Protein AF-0000000082443118 (afdb_homodimer)

Sequence (202 aa):
MAMADENSSSSSIHIIYTEQPPNNEEPKAYHIGILASVLGSEAAAKEALAYSYTNSASGFSAKLTPQQVALLSKDPRVLQVLPNRKMELHSGKNKAIGMLHMAMADENSSSSSIHIIYTEQPPNNEEPKAYHIGILASVLGSEAAAKEALAYSYTNSASGFSAKLTPQQVALLSKDPRVLQVLPNRKMELHSGKNKAIGMLH

InterPro domains:
  IPR010259 Peptidase S8 propeptide/proteinase inhibitor I9 [PF05922] (19-90)
  IPR037045 Peptidase S8 propeptide/proteinase inhibitor I9 superfamily [G3DSA:3.30.70.80] (1-90)

Structure (mmCIF, N/CA/C/O backbone):
data_AF-0000000082443118-model_v1
#
loop_
_entity.id
_entity.type
_entity.pdbx_description
1 polymer 'Inhibitor I9 domain-containing protein'
#
loop_
_atom_site.group_PDB
_atom_site.id
_atom_site.type_symbol
_atom_site.label_atom_id
_atom_site.label_alt_id
_atom_site.label_comp_id
_atom_site.label_asym_id
_atom_site.label_entity_id
_atom_site.label_seq_id
_atom_site.pdbx_PDB_ins_code
_atom_site.Cartn_x
_atom_site.Cartn_y
_atom_site.Cartn_z
_atom_site.occupancy
_atom_site.B_iso_or_equiv
_atom_site.auth_seq_id
_atom_site.auth_comp_id
_atom_site.auth_asym_id
_atom_site.auth_atom_id
_atom_s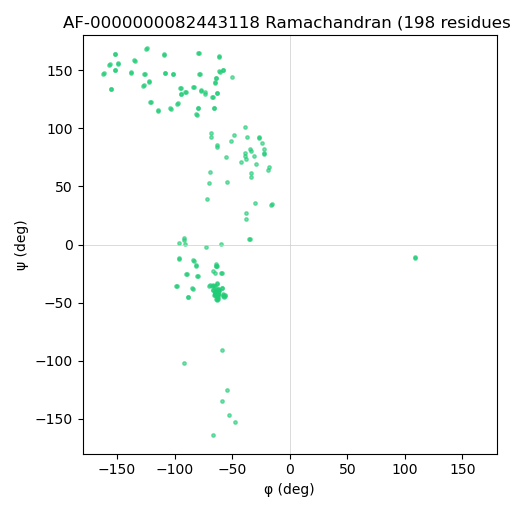ite.pdbx_PDB_model_num
ATOM 1 N N . MET A 1 1 ? -8.961 -37.031 20.141 1 26.52 1 MET A N 1
ATOM 2 C CA . MET A 1 1 ? -9.359 -36.5 18.844 1 26.52 1 MET A CA 1
ATOM 3 C C . MET A 1 1 ? -8.602 -35.219 18.516 1 26.52 1 MET A C 1
ATOM 5 O O . MET A 1 1 ? -8.484 -34.312 19.359 1 26.52 1 MET A O 1
ATOM 9 N N . ALA A 1 2 ? -7.574 -35.219 17.672 1 33.69 2 ALA A N 1
ATOM 10 C CA . ALA A 1 2 ? -6.621 -34.156 17.375 1 33.69 2 ALA A CA 1
ATOM 11 C C . ALA A 1 2 ? -7.34 -32.844 17.109 1 33.69 2 ALA A C 1
ATOM 13 O O . ALA A 1 2 ? -8.398 -32.812 16.484 1 33.69 2 ALA A O 1
ATOM 14 N N . MET A 1 3 ? -7.523 -32 18.031 1 28.78 3 MET A N 1
ATOM 15 C CA . MET A 1 3 ? -7.867 -30.641 17.641 1 28.78 3 MET A CA 1
ATOM 16 C C . MET A 1 3 ? -7.082 -30.234 16.391 1 28.78 3 MET A C 1
ATOM 18 O O . MET A 1 3 ? -5.852 -30.234 16.406 1 28.78 3 MET A O 1
ATOM 22 N N . ALA A 1 4 ? -7.414 -30.719 15.266 1 37.59 4 ALA A N 1
ATOM 23 C CA . ALA A 1 4 ? -6.766 -30.25 14.047 1 37.59 4 ALA A CA 1
ATOM 24 C C . ALA A 1 4 ? -6.516 -28.75 14.094 1 37.59 4 ALA A C 1
ATOM 26 O O . ALA A 1 4 ? -7.371 -27.984 14.539 1 37.59 4 ALA A O 1
ATOM 27 N N . ASP A 1 5 ? -5.488 -28.234 14.773 1 38.22 5 ASP A N 1
ATOM 28 C CA . ASP A 1 5 ? -5.027 -26.859 14.656 1 38.22 5 ASP A CA 1
ATOM 29 C C . ASP A 1 5 ? -5.531 -26.219 13.359 1 38.22 5 ASP A C 1
ATOM 31 O O . ASP A 1 5 ? -5.184 -26.672 12.266 1 38.22 5 ASP A O 1
ATOM 35 N N . GLU A 1 6 ? -6.73 -26.047 13.172 1 36.53 6 GLU A N 1
ATOM 36 C CA . GLU A 1 6 ? -7.453 -25.453 12.055 1 36.53 6 GLU A CA 1
ATOM 37 C C . GLU A 1 6 ? -6.695 -24.25 11.484 1 36.53 6 GLU A C 1
ATOM 39 O O . GLU A 1 6 ? -6.824 -23.141 11.984 1 36.53 6 GLU A O 1
ATOM 44 N N . ASN A 1 7 ? -5.363 -24.062 11.539 1 44.53 7 ASN A N 1
ATOM 45 C CA . ASN A 1 7 ? -4.711 -23.266 10.516 1 44.53 7 ASN A CA 1
ATOM 46 C C . ASN A 1 7 ? -5.617 -23.062 9.297 1 44.53 7 ASN A C 1
ATOM 48 O O . ASN A 1 7 ? -5.703 -23.938 8.438 1 44.53 7 ASN A O 1
ATOM 52 N N . SER A 1 8 ? -6.828 -22.953 9.469 1 51.12 8 SER A N 1
ATOM 53 C CA . SER A 1 8 ? -8.055 -22.875 8.688 1 51.12 8 SER A CA 1
ATOM 54 C C . SER A 1 8 ? -7.801 -22.297 7.301 1 51.12 8 SER A C 1
ATOM 56 O O . SER A 1 8 ? -7.238 -21.203 7.172 1 51.12 8 SER A O 1
ATOM 58 N N . SER A 1 9 ? -7.539 -23.141 6.223 1 69.88 9 SER A N 1
ATOM 59 C CA . SER A 1 9 ? -7.383 -23.312 4.781 1 69.88 9 SER A CA 1
ATOM 60 C C . SER A 1 9 ? -8.352 -22.406 4.02 1 69.88 9 SER A C 1
ATOM 62 O O . SER A 1 9 ? -8.422 -22.469 2.791 1 69.88 9 SER A O 1
ATOM 64 N N . SER A 1 10 ? -9.039 -21.609 4.844 1 88.44 10 SER A N 1
ATOM 65 C CA . SER A 1 10 ? -10 -20.828 4.055 1 88.44 10 SER A CA 1
ATOM 66 C C . SER A 1 10 ? -9.312 -19.688 3.324 1 88.44 10 SER A C 1
ATOM 68 O O . SER A 1 10 ? -8.43 -19.016 3.883 1 88.44 10 SER A O 1
ATOM 70 N N . SER A 1 11 ? -9.625 -19.578 2.072 1 92.38 11 SER A N 1
ATOM 71 C CA . SER A 1 11 ? -9.086 -18.531 1.223 1 92.38 11 SER A CA 1
ATOM 72 C C . SER A 1 11 ? -9.883 -17.234 1.371 1 92.38 11 SER A C 1
ATOM 74 O O . SER A 1 11 ? -11.094 -17.266 1.588 1 92.38 11 SER A O 1
ATOM 76 N N . SER A 1 12 ? -9.18 -16.125 1.486 1 93.81 12 SER A N 1
ATOM 77 C CA . SER A 1 12 ? -9.781 -14.797 1.51 1 93.81 12 SER A CA 1
ATOM 78 C C . SER A 1 12 ? -9.016 -13.828 0.611 1 93.81 12 SER A C 1
ATOM 80 O O . SER A 1 12 ? -7.875 -14.102 0.23 1 93.81 12 SER A O 1
ATOM 82 N N . ILE A 1 13 ? -9.727 -12.812 0.257 1 94.81 13 ILE A N 1
ATOM 83 C CA . ILE A 1 13 ? -9.117 -11.828 -0.628 1 94.81 13 ILE A CA 1
ATOM 84 C C . ILE A 1 13 ? -8.109 -10.992 0.15 1 94.81 13 ILE A C 1
ATOM 86 O O . ILE A 1 13 ? -8.375 -10.57 1.278 1 94.81 13 ILE A O 1
ATOM 90 N N . HIS A 1 14 ? -6.934 -10.852 -0.393 1 93.94 14 HIS A N 1
ATOM 91 C CA . HIS A 1 14 ? -5.863 -10 0.114 1 93.94 14 HIS A CA 1
ATOM 92 C C . HIS A 1 14 ? -5.359 -9.047 -0.965 1 93.94 14 HIS A C 1
ATOM 94 O O . HIS A 1 14 ? -5.41 -9.367 -2.154 1 93.94 14 HIS A O 1
ATOM 100 N N . ILE A 1 15 ? -4.965 -7.883 -0.552 1 90.88 15 ILE A N 1
ATOM 101 C CA . ILE A 1 15 ? -4.285 -6.934 -1.428 1 90.88 15 ILE A CA 1
ATOM 102 C C . ILE A 1 15 ? -2.773 -7.094 -1.286 1 90.88 15 ILE A C 1
ATOM 104 O O . ILE A 1 15 ? -2.248 -7.125 -0.171 1 90.88 15 ILE A O 1
ATOM 108 N N . ILE A 1 16 ? -2.129 -7.219 -2.445 1 93.31 16 ILE A N 1
ATOM 109 C CA . ILE A 1 16 ? -0.68 -7.371 -2.498 1 93.31 16 ILE A CA 1
ATOM 110 C C . ILE A 1 16 ? -0.057 -6.156 -3.182 1 93.31 16 ILE A C 1
ATOM 112 O O . ILE A 1 16 ? -0.364 -5.863 -4.34 1 93.31 16 ILE A O 1
ATOM 116 N N . TYR A 1 17 ? 0.704 -5.438 -2.43 1 89.94 17 TYR A N 1
ATOM 117 C CA . TYR A 1 17 ? 1.503 -4.371 -3.021 1 89.94 17 TYR A CA 1
ATOM 118 C C . TYR A 1 17 ? 2.871 -4.887 -3.4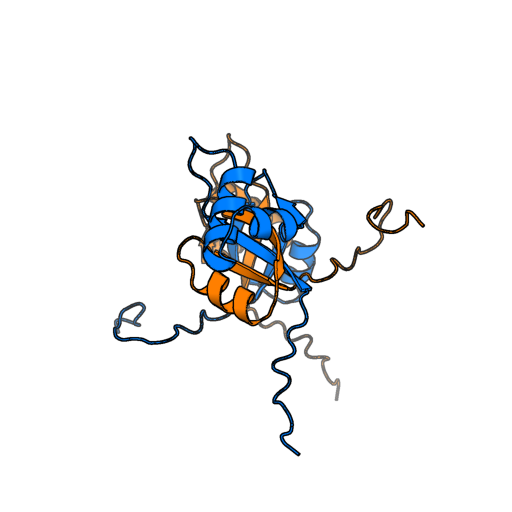49 1 89.94 17 TYR A C 1
ATOM 120 O O . TYR A 1 17 ? 3.578 -5.52 -2.66 1 89.94 17 TYR A O 1
ATOM 128 N N . THR A 1 18 ? 3.283 -4.602 -4.645 1 93.06 18 THR A N 1
ATOM 129 C CA . THR A 1 18 ? 4.543 -5.062 -5.211 1 93.06 18 THR A CA 1
ATOM 130 C C . THR A 1 18 ? 5.387 -3.883 -5.691 1 93.06 18 THR A C 1
ATOM 132 O O . THR A 1 18 ? 4.898 -2.754 -5.758 1 93.06 18 THR A O 1
ATOM 135 N N . GLU A 1 19 ? 6.633 -4.234 -6 1 90.56 19 GLU A N 1
ATOM 136 C CA . GLU A 1 19 ? 7.43 -3.264 -6.746 1 90.56 19 GLU A CA 1
ATOM 137 C C . GLU A 1 19 ? 6.805 -2.963 -8.102 1 90.56 19 GLU A C 1
ATOM 139 O O . GLU A 1 19 ? 5.941 -3.705 -8.578 1 90.56 19 GLU A O 1
ATOM 144 N N . GLN A 1 20 ? 7.191 -1.908 -8.633 1 89.94 20 GLN A N 1
ATOM 145 C CA . GLN A 1 20 ? 6.727 -1.541 -9.961 1 89.94 20 GLN A CA 1
ATOM 146 C C . GLN A 1 20 ? 7.176 -2.561 -11.008 1 89.94 20 GLN A C 1
ATOM 148 O O . G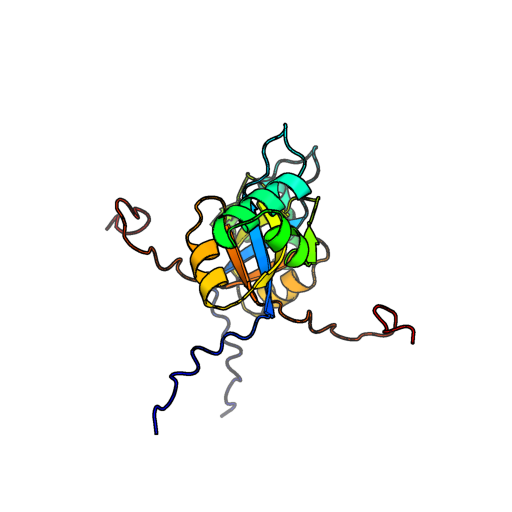LN A 1 20 ? 8.344 -2.955 -11.031 1 89.94 20 GLN A O 1
ATOM 153 N N . PRO A 1 21 ? 6.156 -2.977 -11.812 1 91.44 21 PRO A N 1
ATOM 154 C CA . PRO A 1 21 ? 6.551 -3.867 -12.914 1 91.44 21 PRO A CA 1
ATOM 155 C C . PRO A 1 21 ? 7.59 -3.24 -13.836 1 91.44 21 PRO A C 1
ATOM 157 O O . PRO A 1 21 ? 7.617 -2.02 -14.008 1 91.44 21 PRO A O 1
ATOM 160 N N . PRO A 1 22 ? 8.422 -4.152 -14.422 1 91.69 22 PRO A N 1
ATOM 161 C CA . PRO A 1 22 ? 9.344 -3.619 -15.422 1 91.69 22 PRO A CA 1
ATOM 162 C C . PRO A 1 22 ? 8.633 -2.982 -16.609 1 91.69 22 PRO A C 1
ATOM 164 O O . PRO A 1 22 ? 7.527 -3.406 -16.969 1 91.69 22 PRO A O 1
ATOM 167 N N . ASN A 1 23 ? 9.289 -1.978 -17.188 1 90 23 ASN A N 1
ATOM 168 C CA . ASN A 1 23 ? 8.688 -1.198 -18.266 1 90 23 ASN A CA 1
ATOM 169 C C . ASN A 1 23 ? 8.336 -2.074 -19.469 1 90 23 ASN A C 1
ATOM 171 O O . ASN A 1 23 ? 7.43 -1.751 -20.234 1 90 23 ASN A O 1
ATOM 175 N N . ASN A 1 24 ? 8.977 -3.121 -19.594 1 93.56 24 ASN A N 1
ATOM 176 C CA . ASN A 1 24 ? 8.797 -3.977 -20.766 1 93.56 24 ASN A CA 1
ATOM 177 C C . ASN A 1 24 ? 7.723 -5.035 -20.516 1 93.56 24 ASN A C 1
ATOM 179 O O . ASN A 1 24 ? 7.477 -5.887 -21.375 1 93.56 24 ASN A O 1
ATOM 183 N N . GLU A 1 25 ? 7.074 -4.988 -19.375 1 94.12 25 GLU A N 1
ATOM 184 C CA . GLU A 1 25 ? 6.062 -5.988 -19.047 1 94.12 25 GLU A CA 1
ATOM 185 C C . GLU A 1 25 ? 4.746 -5.332 -18.656 1 94.12 25 GLU A C 1
ATOM 187 O O . GLU A 1 25 ? 4.734 -4.34 -17.922 1 94.12 25 GLU A O 1
ATOM 192 N N . GLU A 1 26 ? 3.68 -5.949 -19.203 1 94.75 26 GLU A N 1
ATOM 193 C CA . GLU A 1 26 ? 2.354 -5.492 -18.797 1 94.75 26 GLU A CA 1
ATOM 194 C C . GLU A 1 26 ? 2.105 -5.77 -17.312 1 94.75 26 GLU A C 1
ATOM 196 O O . GLU A 1 26 ? 2.42 -6.855 -16.828 1 94.75 26 GLU A O 1
ATOM 201 N N . PRO A 1 27 ? 1.483 -4.824 -16.578 1 95.19 27 PRO A N 1
ATOM 202 C CA . PRO A 1 27 ? 1.289 -4.992 -15.141 1 95.19 27 PRO A CA 1
ATOM 203 C C . PRO A 1 27 ? 0.549 -6.281 -14.789 1 95.19 27 PRO A C 1
ATOM 205 O O . PRO A 1 27 ? 0.956 -7 -13.875 1 95.19 27 PRO A O 1
ATOM 208 N N . LYS A 1 28 ? -0.49 -6.598 -15.508 1 96.69 28 LYS A N 1
ATOM 209 C CA . LYS A 1 28 ? -1.259 -7.801 -15.203 1 96.69 28 LYS A CA 1
ATOM 210 C C . LYS A 1 28 ? -0.402 -9.055 -15.352 1 96.69 28 LYS A C 1
ATOM 212 O O . LYS A 1 28 ? -0.463 -9.961 -14.523 1 96.69 28 LYS A O 1
ATOM 217 N N . ALA A 1 29 ? 0.371 -9.094 -16.391 1 97.25 29 ALA A N 1
ATOM 218 C CA . ALA A 1 29 ? 1.26 -10.234 -16.609 1 97.25 29 ALA A CA 1
ATOM 219 C C . ALA A 1 29 ? 2.277 -10.352 -15.477 1 97.25 29 ALA A C 1
ATOM 221 O O . ALA A 1 29 ? 2.596 -11.461 -15.031 1 97.25 29 ALA A O 1
ATOM 222 N N . TYR A 1 30 ? 2.76 -9.258 -15.062 1 97.25 30 TYR A N 1
ATOM 223 C CA . TYR A 1 30 ? 3.721 -9.234 -13.961 1 97.25 30 TYR A CA 1
ATOM 224 C C . TYR A 1 30 ? 3.098 -9.758 -12.68 1 97.25 30 TYR A C 1
ATOM 226 O O . TYR A 1 30 ? 3.693 -10.586 -11.984 1 97.25 30 TYR A O 1
ATOM 234 N N . HIS A 1 31 ? 1.918 -9.289 -12.336 1 98 31 HIS A N 1
ATOM 235 C CA . HIS A 1 31 ? 1.207 -9.734 -11.141 1 98 31 HIS A CA 1
ATOM 236 C C . HIS A 1 31 ? 0.892 -11.219 -11.203 1 98 31 HIS A C 1
ATOM 238 O O . HIS A 1 31 ? 1.052 -11.938 -10.219 1 98 31 HIS A O 1
ATOM 244 N N . ILE A 1 32 ? 0.523 -11.688 -12.383 1 98.31 32 ILE A N 1
ATOM 245 C CA . ILE A 1 32 ? 0.245 -13.109 -12.57 1 98.31 32 ILE A CA 1
ATOM 246 C C . ILE A 1 32 ? 1.526 -13.922 -12.367 1 98.31 32 ILE A C 1
ATOM 248 O O . ILE A 1 32 ? 1.503 -14.992 -11.758 1 98.31 32 ILE A O 1
ATOM 252 N N . GLY A 1 33 ? 2.625 -13.43 -12.875 1 97.94 33 GLY A N 1
ATOM 253 C CA . GLY A 1 33 ? 3.9 -14.094 -12.672 1 97.94 33 GLY A CA 1
ATOM 254 C C . GLY A 1 33 ? 4.254 -14.266 -11.211 1 97.94 33 GLY A C 1
ATOM 255 O O . GLY A 1 33 ? 4.688 -15.344 -10.797 1 97.94 33 GLY A O 1
ATOM 256 N N . ILE A 1 34 ? 4.062 -13.273 -10.445 1 98 34 ILE A N 1
ATOM 257 C CA . ILE A 1 34 ? 4.328 -13.328 -9.008 1 98 34 ILE A CA 1
ATOM 258 C C . ILE A 1 34 ? 3.414 -14.359 -8.352 1 98 34 ILE A C 1
ATOM 260 O O . ILE A 1 34 ? 3.881 -15.227 -7.613 1 98 34 ILE A O 1
ATOM 264 N N . LEU A 1 35 ? 2.168 -14.32 -8.664 1 98.25 35 LEU A N 1
ATOM 265 C CA . LEU A 1 35 ? 1.188 -15.242 -8.109 1 98.25 35 LEU A CA 1
ATOM 266 C C . LEU A 1 35 ? 1.513 -16.688 -8.492 1 98.25 35 LEU A C 1
ATOM 268 O O . LEU A 1 35 ? 1.437 -17.594 -7.66 1 98.25 35 LEU A O 1
ATOM 272 N N . ALA A 1 36 ? 1.878 -16.875 -9.727 1 98.44 36 ALA A N 1
ATOM 273 C CA . ALA A 1 36 ? 2.168 -18.219 -10.234 1 98.44 36 ALA A CA 1
ATOM 274 C C . ALA A 1 36 ? 3.357 -18.844 -9.508 1 98.44 36 ALA A C 1
ATOM 276 O O . ALA A 1 36 ? 3.395 -20.047 -9.281 1 98.44 36 ALA A O 1
ATOM 277 N N . SER A 1 37 ? 4.27 -18.016 -9.156 1 97.94 37 SER A N 1
ATOM 278 C CA . SER A 1 37 ? 5.449 -18.516 -8.453 1 97.94 37 SER A CA 1
ATOM 279 C C . SER A 1 37 ? 5.086 -19.078 -7.086 1 97.94 37 SER A C 1
ATOM 281 O O . SER A 1 37 ? 5.766 -19.969 -6.574 1 97.94 37 SER A O 1
ATOM 283 N N . VAL A 1 38 ? 4.023 -18.672 -6.477 1 97.56 38 VAL A N 1
ATOM 284 C CA . VAL A 1 38 ? 3.604 -19.109 -5.152 1 97.56 38 VAL A CA 1
ATOM 285 C C . VAL A 1 38 ? 2.557 -20.203 -5.281 1 97.56 38 VAL A C 1
ATOM 287 O O . VAL A 1 38 ? 2.555 -21.172 -4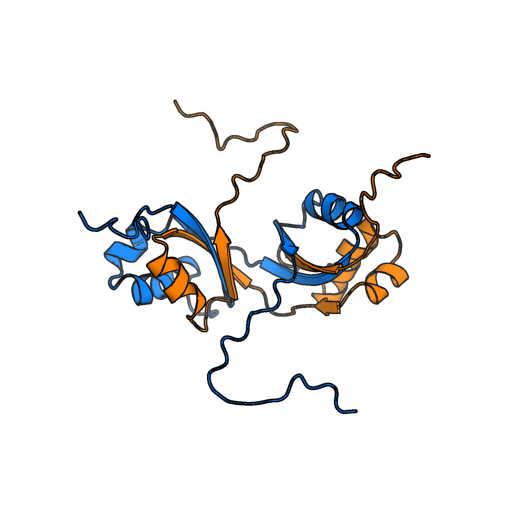.504 1 97.56 38 VAL A O 1
ATOM 290 N N . LEU A 1 39 ? 1.745 -20.062 -6.273 1 97.44 39 LEU A N 1
ATOM 291 C CA . LEU A 1 39 ? 0.624 -20.984 -6.391 1 97.44 39 LEU A CA 1
ATOM 292 C C . LEU A 1 39 ? 1.013 -22.219 -7.215 1 97.44 39 LEU A C 1
ATOM 294 O O . LEU A 1 39 ? 0.307 -23.219 -7.203 1 97.44 39 LEU A O 1
ATOM 298 N N . GLY A 1 40 ? 1.986 -22.125 -8.094 1 97.31 40 GLY A N 1
ATOM 299 C CA . GLY A 1 40 ? 2.559 -23.297 -8.766 1 97.31 40 GLY A CA 1
ATOM 300 C C . GLY A 1 40 ? 2.189 -23.375 -10.234 1 97.31 40 GLY A C 1
ATOM 301 O O . GLY A 1 40 ? 2.707 -24.234 -10.961 1 97.31 40 GLY A O 1
ATOM 302 N N . SER A 1 41 ? 1.246 -22.562 -10.656 1 98 41 SER A N 1
ATOM 303 C CA . SER A 1 41 ? 0.896 -22.562 -12.07 1 98 41 SER A CA 1
ATOM 304 C C . SER A 1 41 ? 0.271 -21.234 -12.484 1 98 41 SER A C 1
ATOM 306 O O . SER A 1 41 ? -0.331 -20.531 -11.664 1 98 41 SER A O 1
ATOM 308 N N . GLU A 1 42 ? 0.382 -20.906 -13.773 1 98.19 42 GLU A N 1
ATOM 309 C CA . GLU A 1 42 ? -0.234 -19.688 -14.305 1 98.19 42 GLU A CA 1
ATOM 310 C C . GLU A 1 42 ? -1.757 -19.781 -14.266 1 98.19 42 GLU A C 1
ATOM 312 O O . GLU A 1 42 ? -2.439 -18.797 -14 1 98.19 42 GLU A O 1
ATOM 317 N N . ALA A 1 43 ? -2.246 -21.031 -14.508 1 98.38 43 ALA A N 1
ATOM 318 C CA . ALA A 1 43 ? -3.693 -21.219 -14.484 1 98.38 43 ALA A CA 1
ATOM 319 C C . ALA A 1 43 ? -4.262 -20.938 -13.094 1 98.38 43 ALA A C 1
ATOM 321 O O . ALA A 1 43 ? -5.273 -20.25 -12.961 1 98.38 43 ALA A O 1
ATOM 322 N N . ALA A 1 44 ? -3.588 -21.438 -12.102 1 98.12 44 ALA A N 1
ATOM 323 C CA . ALA A 1 44 ? -4.004 -21.203 -10.727 1 98.12 44 ALA A CA 1
ATOM 324 C C . ALA A 1 44 ? -3.9 -19.719 -10.375 1 98.12 44 ALA A C 1
ATOM 326 O O . ALA A 1 44 ? -4.758 -19.172 -9.68 1 98.12 44 ALA A O 1
ATOM 327 N N . ALA A 1 45 ? -2.867 -19.094 -10.859 1 98.69 45 ALA A N 1
ATOM 328 C CA . ALA A 1 45 ? -2.645 -17.672 -10.602 1 98.69 45 ALA A CA 1
ATOM 329 C C . ALA A 1 45 ? -3.764 -16.812 -11.203 1 98.69 45 ALA A C 1
ATOM 331 O O . ALA A 1 45 ? -4.289 -15.914 -10.547 1 98.69 45 ALA A O 1
ATOM 332 N N . LYS A 1 46 ? -4.113 -17.125 -12.375 1 98.44 46 LYS A N 1
ATOM 333 C CA . LYS A 1 46 ? -5.172 -16.375 -13.055 1 98.44 46 LYS A CA 1
ATOM 334 C C . LYS A 1 46 ? -6.516 -16.562 -12.359 1 98.44 46 LYS A C 1
ATOM 336 O O . LYS A 1 46 ? -7.309 -15.633 -12.273 1 98.44 46 LYS A O 1
ATOM 341 N N . GLU A 1 47 ? -6.727 -17.734 -11.852 1 98 47 GLU A N 1
ATOM 342 C CA . GLU A 1 47 ? -7.973 -18.016 -11.148 1 98 47 GLU A CA 1
ATOM 343 C C . GLU A 1 47 ? -8.031 -17.266 -9.812 1 98 47 GLU A C 1
ATOM 345 O O . GLU A 1 47 ? -9.094 -16.812 -9.398 1 98 47 GLU A O 1
ATOM 350 N N . ALA A 1 48 ? -6.895 -17.141 -9.18 1 98.06 48 ALA A N 1
ATOM 351 C CA . ALA A 1 48 ? -6.828 -16.516 -7.855 1 98.06 48 ALA A CA 1
ATOM 352 C C . ALA A 1 48 ? -6.863 -15 -7.961 1 98.06 48 ALA A C 1
ATOM 354 O O . ALA A 1 48 ? -7.266 -14.312 -7.016 1 98.06 48 ALA A O 1
ATOM 355 N N . LEU A 1 49 ? -6.395 -14.469 -9.102 1 98.06 49 LEU A N 1
ATOM 356 C CA . LEU A 1 49 ? -6.312 -13.016 -9.273 1 98.06 49 LEU A CA 1
ATOM 357 C C . LEU A 1 49 ? -7.703 -12.398 -9.289 1 98.06 49 LEU A C 1
ATOM 359 O O . LEU A 1 49 ? -8.531 -12.742 -10.141 1 98.06 49 LEU A O 1
ATOM 363 N N . ALA A 1 50 ? -7.938 -11.594 -8.352 1 95.88 50 ALA A N 1
ATOM 364 C CA . ALA A 1 50 ? -9.227 -10.906 -8.305 1 95.88 50 ALA A CA 1
ATOM 365 C C . ALA A 1 50 ? -9.18 -9.602 -9.102 1 95.88 50 ALA A C 1
ATOM 367 O O . ALA A 1 50 ? -10.094 -9.305 -9.867 1 95.88 50 ALA A O 1
ATOM 368 N N . TYR A 1 51 ? -8.164 -8.82 -8.945 1 94.38 51 TYR A N 1
ATOM 369 C CA . TYR A 1 51 ? -8.023 -7.543 -9.633 1 94.38 51 TYR A CA 1
ATOM 370 C C . TYR A 1 51 ? -6.562 -7.141 -9.742 1 94.38 51 TYR A C 1
ATOM 372 O O . TYR A 1 51 ? -5.793 -7.301 -8.797 1 94.38 51 TYR A O 1
ATOM 380 N N . SER A 1 52 ? -6.121 -6.695 -10.93 1 94.25 52 SER A N 1
ATOM 381 C CA . SER A 1 52 ? -4.801 -6.105 -11.148 1 94.25 52 SER A CA 1
ATOM 382 C C . SER A 1 52 ? -4.887 -4.59 -11.266 1 94.25 52 SER A C 1
ATOM 384 O O . SER A 1 52 ? -5.523 -4.062 -12.18 1 94.25 52 SER A O 1
ATOM 386 N N . TYR A 1 53 ? -4.242 -3.979 -10.32 1 87.19 53 TYR A N 1
ATOM 387 C CA . TYR A 1 53 ? -4.199 -2.521 -10.375 1 87.19 53 TYR A CA 1
ATOM 388 C C . TYR A 1 53 ? -3.123 -2.045 -11.344 1 87.19 53 TYR A C 1
ATOM 390 O O . TYR A 1 53 ? -1.931 -2.256 -11.109 1 87.19 53 TYR A O 1
ATOM 398 N N . THR A 1 54 ? -3.531 -1.441 -12.461 1 84.62 54 THR A N 1
ATOM 399 C CA . THR A 1 54 ? -2.611 -1.044 -13.516 1 84.62 54 THR A CA 1
ATOM 400 C C . THR A 1 54 ? -1.935 0.281 -13.18 1 84.62 54 THR A C 1
ATOM 402 O O . THR A 1 54 ? -0.896 0.619 -13.75 1 84.62 54 THR A O 1
ATOM 405 N N . ASN A 1 55 ? -2.557 0.976 -12.258 1 82.31 55 ASN A N 1
ATOM 406 C CA . ASN A 1 55 ? -1.922 2.219 -11.828 1 82.31 55 ASN A CA 1
ATOM 407 C C . ASN A 1 55 ? -1.062 2.008 -10.578 1 82.31 55 ASN A C 1
ATOM 409 O O . ASN A 1 55 ? -1.448 1.271 -9.672 1 82.31 55 ASN A O 1
ATOM 413 N N . SER A 1 56 ? 0.082 2.553 -10.641 1 86.38 56 SER A N 1
ATOM 414 C CA . SER A 1 56 ? 1.014 2.42 -9.523 1 86.38 56 SER A CA 1
ATOM 415 C C . SER A 1 56 ? 0.647 3.361 -8.383 1 86.38 56 SER A C 1
ATOM 417 O O . SER A 1 56 ? 0.001 4.387 -8.602 1 86.38 56 SER A O 1
ATOM 419 N N . ALA A 1 57 ? 0.917 2.867 -7.312 1 89.38 57 ALA A N 1
ATOM 420 C CA . ALA A 1 57 ? 0.787 3.701 -6.121 1 89.38 57 ALA A CA 1
ATOM 421 C C . ALA A 1 57 ? 2.146 4.211 -5.656 1 89.38 57 ALA A C 1
ATOM 423 O O . ALA A 1 57 ? 3.178 3.588 -5.926 1 89.38 57 ALA A O 1
ATOM 424 N N . SER A 1 58 ? 2.066 5.395 -5.121 1 91.62 58 SER A N 1
ATOM 425 C CA . SER A 1 58 ? 3.225 5.941 -4.426 1 91.62 58 SER A CA 1
ATOM 426 C C . SER A 1 58 ? 2.99 5.992 -2.918 1 91.62 58 SER A C 1
ATOM 428 O O . SER A 1 58 ? 1.903 5.66 -2.443 1 91.62 58 SER A O 1
ATOM 430 N N . GLY A 1 59 ? 4.109 6.145 -2.141 1 91.81 59 GLY A N 1
ATOM 431 C CA . GLY A 1 59 ? 3.895 6.176 -0.703 1 91.81 59 GLY A CA 1
ATOM 432 C C . GLY A 1 59 ? 4.945 6.977 0.042 1 91.81 59 GLY A C 1
ATOM 433 O O . GLY A 1 59 ? 5.977 7.34 -0.528 1 91.81 59 GLY A O 1
ATOM 434 N N . PHE A 1 60 ? 4.578 7.289 1.266 1 93.88 60 PHE A N 1
ATOM 435 C CA . PHE A 1 60 ? 5.473 7.945 2.213 1 93.88 60 PHE A CA 1
ATOM 436 C C . PHE A 1 60 ? 5.148 7.527 3.643 1 93.88 60 PHE A C 1
ATOM 438 O O . PHE A 1 60 ? 4.094 6.945 3.9 1 93.88 60 PHE A O 1
ATOM 445 N N . SER A 1 61 ? 6.152 7.637 4.504 1 94.94 61 SER A N 1
ATOM 446 C CA . SER A 1 61 ? 5.895 7.473 5.93 1 94.94 61 SER A CA 1
ATOM 447 C C . SER A 1 61 ? 5.984 8.805 6.668 1 94.94 61 SER A C 1
ATOM 449 O O . SER A 1 61 ? 6.742 9.688 6.27 1 94.94 61 SER A O 1
ATOM 451 N N . ALA A 1 62 ? 5.141 8.883 7.715 1 97.5 62 ALA A N 1
ATOM 452 C CA . ALA A 1 62 ? 5.07 10.125 8.484 1 97.5 62 ALA A CA 1
ATOM 453 C C . ALA A 1 62 ? 4.652 9.852 9.93 1 97.5 62 ALA A C 1
ATOM 455 O O . ALA A 1 62 ? 4 8.844 10.211 1 97.5 62 ALA A O 1
ATOM 456 N N . LYS A 1 63 ? 5.117 10.672 10.781 1 97.38 63 LYS A N 1
ATOM 457 C CA . LYS A 1 63 ? 4.656 10.672 12.164 1 97.38 63 LYS A CA 1
ATOM 458 C C . LYS A 1 63 ? 3.32 11.398 12.297 1 97.38 63 LYS A C 1
ATOM 460 O O . LYS A 1 63 ? 3.236 12.609 12.07 1 97.38 63 LYS A O 1
ATOM 465 N N . LEU A 1 64 ? 2.242 10.656 12.742 1 97.44 64 LEU A N 1
ATOM 466 C CA . LEU A 1 64 ? 0.89 11.203 12.68 1 97.44 64 LEU A CA 1
ATOM 467 C C . LEU A 1 64 ? 0.114 10.875 13.945 1 97.44 64 LEU A C 1
ATOM 469 O O . LEU A 1 64 ? 0.338 9.828 14.562 1 97.44 64 LEU A O 1
ATOM 473 N N . THR A 1 65 ? -0.757 11.719 14.352 1 96.12 65 THR A N 1
ATOM 474 C CA . THR A 1 65 ? -1.753 11.438 15.383 1 96.12 65 THR A CA 1
ATOM 475 C C . THR A 1 65 ? -2.912 10.633 14.797 1 96.12 65 THR A C 1
ATOM 477 O O . THR A 1 65 ? -3.09 10.578 13.578 1 96.12 65 THR A O 1
ATOM 480 N N . PRO A 1 66 ? -3.711 10.055 15.68 1 94.69 66 PRO A N 1
ATOM 481 C CA . PRO A 1 66 ? -4.887 9.328 15.195 1 94.69 66 PRO A CA 1
ATOM 482 C C . PRO A 1 66 ? -5.836 10.219 14.391 1 94.69 66 PRO A C 1
ATOM 484 O O . PRO A 1 66 ? -6.43 9.773 13.406 1 94.69 66 PRO A O 1
ATOM 487 N N . GLN A 1 67 ? -5.988 11.43 14.797 1 95.38 67 GLN A N 1
ATOM 488 C CA . GLN A 1 67 ? -6.855 12.352 14.07 1 95.38 67 GLN A CA 1
ATOM 489 C C . GLN A 1 67 ? -6.312 12.633 12.672 1 95.38 67 GLN A C 1
ATOM 491 O O . GLN A 1 67 ? -7.074 12.688 11.703 1 95.38 67 GLN A O 1
ATOM 496 N N . GLN A 1 68 ? -5.086 12.805 12.547 1 96.88 68 GLN A N 1
ATOM 497 C CA . GLN A 1 68 ? -4.449 13.055 11.258 1 96.88 68 GLN A CA 1
ATOM 498 C C . GLN A 1 68 ? -4.551 11.836 10.344 1 96.88 68 GLN A C 1
ATOM 500 O O . GLN A 1 68 ? -4.754 11.969 9.133 1 96.88 68 GLN A O 1
ATOM 505 N N . VAL A 1 69 ? -4.395 10.688 10.961 1 96.75 69 VAL A N 1
ATOM 506 C CA . VAL A 1 69 ? -4.566 9.445 10.227 1 96.75 69 VAL A CA 1
ATOM 507 C C . VAL A 1 69 ? -5.969 9.383 9.625 1 96.75 69 VAL A C 1
ATOM 509 O O . VAL A 1 69 ? -6.141 9.039 8.453 1 96.75 69 VAL A O 1
ATOM 512 N N . ALA A 1 70 ? -6.906 9.766 10.406 1 95.19 70 ALA A N 1
ATOM 513 C CA . ALA A 1 70 ? -8.297 9.758 9.953 1 95.19 70 ALA A CA 1
ATOM 514 C C . ALA A 1 70 ? -8.5 10.75 8.805 1 95.19 70 ALA A C 1
ATOM 516 O O . ALA A 1 70 ? -9.18 10.438 7.824 1 95.19 70 ALA A O 1
ATOM 517 N N . LEU A 1 71 ? -7.949 11.891 8.938 1 96.44 71 LEU A N 1
ATOM 518 C CA . LEU A 1 71 ? -8.078 12.914 7.898 1 96.44 71 LEU A CA 1
ATOM 519 C C . LEU A 1 71 ? -7.402 12.469 6.609 1 96.44 71 LEU A C 1
ATOM 521 O O . LEU A 1 71 ? -7.957 12.633 5.52 1 96.44 71 LEU A O 1
ATOM 525 N N . LEU A 1 72 ? -6.191 11.883 6.715 1 97.38 72 LEU A N 1
ATOM 526 C CA . LEU A 1 72 ? -5.484 11.391 5.539 1 97.38 72 LEU A CA 1
ATOM 527 C C . LEU A 1 72 ? -6.281 10.281 4.852 1 97.38 72 LEU A C 1
ATOM 529 O O . LEU A 1 72 ? -6.309 10.203 3.623 1 97.38 72 LEU A O 1
ATOM 533 N N . SER A 1 73 ? -6.895 9.469 5.684 1 94.62 73 SER A N 1
ATOM 534 C CA . SER A 1 73 ? -7.645 8.336 5.148 1 94.62 73 SER A CA 1
ATOM 535 C C . SER A 1 73 ? -8.828 8.805 4.312 1 94.62 73 SER A C 1
ATOM 537 O O . SER A 1 73 ? -9.367 8.039 3.504 1 94.62 73 SER A O 1
ATOM 539 N N . LYS A 1 74 ? -9.289 10.117 4.469 1 94.62 74 LYS A N 1
ATOM 540 C CA . LYS A 1 74 ? -10.43 10.672 3.742 1 94.62 74 LYS A CA 1
ATOM 541 C C . LYS A 1 74 ? -9.969 11.445 2.506 1 94.62 74 LYS A C 1
ATOM 543 O O . LYS A 1 74 ? -10.797 11.852 1.684 1 94.62 74 LYS A O 1
ATOM 548 N N . ASP A 1 75 ? -8.656 11.68 2.459 1 94.81 75 ASP A N 1
ATOM 549 C CA . ASP A 1 75 ? -8.109 12.375 1.298 1 94.81 75 ASP A CA 1
ATOM 550 C C . ASP A 1 75 ? -8.227 11.516 0.039 1 94.81 75 ASP A C 1
ATOM 552 O O . ASP A 1 75 ? -7.773 10.367 0.02 1 94.81 75 ASP A O 1
ATOM 556 N N . PRO A 1 76 ? -8.836 12.07 -1.038 1 94.06 76 PRO A N 1
ATOM 557 C CA . PRO A 1 76 ? -9.039 11.258 -2.24 1 94.06 76 PRO A CA 1
ATOM 558 C C . PRO A 1 76 ? -7.734 10.82 -2.893 1 94.06 76 PRO A C 1
ATOM 560 O O . PRO A 1 76 ? -7.723 9.891 -3.707 1 94.06 76 PRO A O 1
ATOM 563 N N . ARG A 1 77 ? -6.629 11.398 -2.607 1 94.06 77 ARG A N 1
ATOM 564 C CA . ARG A 1 77 ? -5.324 11.039 -3.158 1 94.06 77 ARG A CA 1
ATOM 565 C C . ARG A 1 77 ? -4.695 9.891 -2.381 1 94.06 77 ARG A C 1
ATOM 567 O O . ARG A 1 77 ? -3.703 9.305 -2.822 1 94.06 77 ARG A O 1
ATOM 574 N N . VAL A 1 78 ? -5.262 9.594 -1.205 1 94.25 78 VAL A N 1
ATOM 575 C CA . VAL A 1 78 ? -4.742 8.562 -0.317 1 94.25 78 VAL A CA 1
ATOM 576 C C . VAL A 1 78 ? -5.523 7.27 -0.512 1 94.25 78 VAL A C 1
ATOM 578 O O . VAL A 1 78 ? -6.75 7.246 -0.364 1 94.25 78 VAL A O 1
ATOM 581 N N . LEU A 1 79 ? -4.711 6.293 -0.884 1 86.44 79 LEU A N 1
ATOM 582 C CA . LEU A 1 79 ? -5.332 4.992 -1.112 1 86.44 79 LEU A CA 1
ATOM 583 C C . LEU A 1 79 ? -5.473 4.223 0.196 1 86.44 79 LEU A C 1
ATOM 585 O O . LEU A 1 79 ? -6.484 3.555 0.423 1 86.44 79 LEU A O 1
ATOM 589 N N . GLN A 1 80 ? -4.492 4.328 1.067 1 87.38 80 GLN A N 1
ATOM 590 C CA . GLN A 1 80 ? -4.473 3.564 2.311 1 87.38 80 GLN A CA 1
ATOM 591 C C . GLN A 1 80 ? -3.51 4.18 3.32 1 87.38 80 GLN A C 1
ATOM 593 O O . GLN A 1 80 ? -2.457 4.699 2.945 1 87.38 80 GLN A O 1
ATOM 598 N N . VAL A 1 81 ? -3.848 4.062 4.586 1 91.31 81 VAL A N 1
ATOM 599 C CA . VAL A 1 81 ? -2.973 4.41 5.703 1 91.31 81 VAL A CA 1
ATOM 600 C C . VAL A 1 81 ? -2.762 3.186 6.594 1 91.31 81 VAL A C 1
ATOM 602 O O . VAL A 1 81 ? -3.727 2.566 7.047 1 91.31 81 VAL A O 1
ATOM 605 N N . LEU A 1 82 ? -1.434 2.85 6.742 1 87.25 82 LEU A N 1
ATOM 606 C CA . LEU A 1 82 ? -1.12 1.658 7.523 1 87.25 82 LEU A CA 1
ATOM 607 C C . LEU A 1 82 ? -0.213 2.002 8.695 1 87.25 82 LEU A C 1
ATOM 609 O O . LEU A 1 82 ? 0.696 2.824 8.57 1 87.25 82 LEU A O 1
ATOM 613 N N . PRO A 1 83 ? -0.567 1.315 9.828 1 86.75 83 PRO A N 1
ATOM 614 C CA . PRO A 1 83 ? 0.403 1.476 10.914 1 86.75 83 PRO A CA 1
ATOM 615 C C . PRO A 1 83 ? 1.772 0.891 10.57 1 86.75 83 PRO A C 1
ATOM 617 O O . PRO A 1 83 ? 1.865 -0.051 9.781 1 86.75 83 PRO A O 1
ATOM 620 N N . ASN A 1 84 ? 2.758 1.624 11.055 1 73.12 84 ASN A N 1
ATOM 621 C CA . ASN A 1 84 ? 4.105 1.125 10.82 1 73.12 84 ASN A CA 1
ATOM 622 C C . ASN A 1 84 ? 4.336 -0.219 11.5 1 73.12 84 ASN A C 1
ATOM 624 O O . ASN A 1 84 ? 4.258 -0.316 12.727 1 73.12 84 ASN A O 1
ATOM 628 N N . ARG A 1 85 ? 4.004 -1.172 10.875 1 59.47 85 ARG A N 1
ATOM 629 C CA . ARG A 1 85 ? 4.336 -2.447 11.5 1 59.47 85 ARG A CA 1
ATOM 630 C C . ARG A 1 85 ? 5.844 -2.672 11.523 1 59.47 85 ARG A C 1
ATOM 632 O O . ARG A 1 85 ? 6.535 -2.383 10.547 1 59.47 85 ARG A O 1
ATOM 639 N N . LYS A 1 86 ? 6.48 -2.303 12.555 1 48.19 86 LYS A N 1
ATOM 640 C CA . LYS A 1 86 ? 7.848 -2.807 12.648 1 48.19 86 LYS A CA 1
ATOM 641 C C . LYS A 1 86 ? 8.016 -4.09 11.836 1 48.19 86 LYS A C 1
ATOM 643 O O . LYS A 1 86 ? 7.254 -5.039 12 1 48.19 86 LYS A O 1
ATOM 648 N N . MET A 1 87 ? 8.328 -4.031 10.516 1 40.66 87 MET A N 1
ATOM 649 C CA . MET A 1 87 ? 8.812 -5.281 9.938 1 40.66 87 MET A CA 1
ATOM 650 C C . MET A 1 87 ? 9.367 -6.195 11.023 1 40.66 87 MET A C 1
ATOM 652 O O . MET A 1 87 ? 10.297 -5.82 11.742 1 40.66 87 MET A O 1
ATOM 656 N N . GLU A 1 88 ? 8.625 -6.855 11.758 1 35.69 88 GLU A N 1
ATOM 657 C CA . GLU A 1 88 ? 9.312 -7.98 12.383 1 35.69 88 GLU A CA 1
ATOM 658 C C . GLU A 1 88 ? 10.359 -8.57 11.445 1 35.69 88 GLU A C 1
ATOM 660 O O . GLU A 1 88 ? 10.031 -9.047 10.352 1 35.69 88 GLU A O 1
ATOM 665 N N . LEU A 1 89 ? 11.602 -8.023 11.312 1 34.25 89 LEU A N 1
ATOM 666 C CA . LEU A 1 89 ? 12.742 -8.812 10.859 1 34.25 89 LEU A CA 1
ATOM 667 C C . LEU A 1 89 ? 12.594 -10.266 11.297 1 34.25 89 LEU A C 1
ATOM 669 O O . LEU A 1 89 ? 12.562 -10.562 12.492 1 34.25 89 LEU A O 1
ATOM 673 N N . HIS A 1 90 ? 11.922 -11.031 10.836 1 34.59 90 HIS A N 1
ATOM 674 C CA . HIS A 1 90 ? 12.469 -12.383 10.922 1 34.59 90 HIS A CA 1
ATOM 675 C C . HIS A 1 90 ? 13.984 -12.375 10.727 1 34.59 90 HIS A C 1
ATOM 677 O O . HIS A 1 90 ? 14.477 -11.93 9.688 1 34.59 90 HIS A O 1
ATOM 683 N N . SER A 1 91 ? 14.836 -12.297 11.781 1 32.81 91 SER A N 1
ATOM 684 C CA . SER A 1 91 ? 16.219 -12.711 12.016 1 32.81 91 SER A CA 1
ATOM 685 C C . SER A 1 91 ? 16.547 -14 11.266 1 32.81 91 SER A C 1
ATOM 687 O O . SER A 1 91 ? 16.109 -15.078 11.664 1 32.81 91 SER A O 1
ATOM 689 N N . GLY A 1 92 ? 16.578 -14.508 10.133 1 32.69 92 GLY A N 1
ATOM 690 C CA . GLY A 1 92 ? 17.891 -15.156 10.07 1 32.69 92 GLY A CA 1
ATOM 691 C C . GLY A 1 92 ? 19.016 -14.266 10.547 1 32.69 92 GLY A C 1
ATOM 692 O O . GLY A 1 92 ? 18.797 -13.109 10.906 1 32.69 92 GLY A O 1
ATOM 693 N N . LYS A 1 93 ? 20.438 -14.281 10.164 1 29.31 93 LYS A N 1
ATOM 694 C CA . LYS A 1 93 ? 21.609 -13.68 10.789 1 29.31 93 LYS A CA 1
ATOM 695 C C . LYS A 1 93 ? 21.422 -12.18 11 1 29.31 93 LYS A C 1
ATOM 697 O O . LYS A 1 93 ? 21.609 -11.68 12.109 1 29.31 93 LYS A O 1
ATOM 702 N N . ASN A 1 94 ? 22.438 -11.18 10.438 1 28.23 94 ASN A N 1
ATOM 703 C CA . ASN A 1 94 ? 23.156 -10.008 10.914 1 28.23 94 ASN A CA 1
ATOM 704 C C . ASN A 1 94 ? 22.203 -8.844 11.203 1 28.23 94 ASN A C 1
ATOM 706 O O . ASN A 1 94 ? 21.047 -8.859 10.773 1 28.23 94 ASN A O 1
ATOM 710 N N . LYS A 1 95 ? 22.922 -7.312 11.359 1 27.41 95 LYS A N 1
ATOM 711 C CA . LYS A 1 95 ? 23.25 -6.074 12.062 1 27.41 95 LYS A CA 1
ATOM 712 C C . LYS A 1 95 ? 22.219 -4.984 11.766 1 27.41 95 LYS A C 1
ATOM 714 O O . LYS A 1 95 ? 21.703 -4.34 12.68 1 27.41 95 LYS A O 1
ATOM 719 N N . ALA A 1 96 ? 22.531 -3.793 10.711 1 25.5 96 ALA A N 1
ATOM 720 C CA . ALA A 1 96 ? 22.906 -2.395 10.922 1 25.5 96 ALA A CA 1
ATOM 721 C C . ALA A 1 96 ? 21.672 -1.505 10.984 1 25.5 96 ALA A C 1
ATOM 723 O O . ALA A 1 96 ? 21.781 -0.277 10.984 1 25.5 96 ALA A O 1
ATOM 724 N N . ILE A 1 97 ? 20.484 -1.597 10.922 1 28.64 97 ILE A N 1
ATOM 725 C CA . ILE A 1 97 ? 19.969 -0.253 11.172 1 28.64 97 ILE A CA 1
ATOM 726 C C . ILE A 1 97 ? 20.156 0.107 12.641 1 28.64 97 ILE A C 1
ATOM 728 O O . ILE A 1 97 ? 19.344 -0.29 13.492 1 28.64 97 ILE A O 1
ATOM 732 N N . GLY A 1 98 ? 21.375 -0.302 13.281 1 28.5 98 GLY A N 1
ATOM 733 C CA . GLY A 1 98 ? 21.844 0.219 14.555 1 28.5 98 GLY A CA 1
ATOM 734 C C . GLY A 1 98 ? 21.844 1.734 14.609 1 28.5 98 GLY A C 1
ATOM 735 O O . GLY A 1 98 ? 21.938 2.4 13.578 1 28.5 98 GLY A O 1
ATOM 736 N N . MET A 1 99 ? 21.516 2.441 15.844 1 26.86 99 MET A N 1
ATOM 737 C CA . MET A 1 99 ? 22.031 3.496 16.719 1 26.86 99 MET A CA 1
ATOM 738 C C . MET A 1 99 ? 23.547 3.496 16.75 1 26.86 99 MET A C 1
ATOM 740 O O . MET A 1 99 ? 24.172 2.588 17.312 1 26.86 99 MET A O 1
ATOM 744 N N . LEU A 1 100 ? 24.406 3.695 15.727 1 21.91 100 LEU A N 1
ATOM 745 C CA . LEU A 1 100 ? 25.734 4.137 16.109 1 21.91 100 LEU A CA 1
ATOM 746 C C . LEU A 1 100 ? 25.672 5.41 16.953 1 21.91 100 LEU A C 1
ATOM 748 O O . LEU A 1 100 ? 25.219 6.449 16.469 1 21.91 100 LEU A O 1
ATOM 752 N N . HIS A 1 101 ? 25.234 5.211 18.391 1 23.16 101 HIS A N 1
ATOM 753 C CA . HIS A 1 101 ? 26.172 5.684 19.391 1 23.16 101 HIS A CA 1
ATOM 754 C C . HIS A 1 101 ? 27.469 4.879 19.344 1 23.16 101 HIS A C 1
ATOM 756 O O . HIS A 1 101 ? 27.453 3.668 19.109 1 23.16 101 HIS A O 1
ATOM 762 N N . MET B 1 1 ? -13.633 13.047 38.281 1 26.3 1 MET B N 1
ATOM 763 C CA . MET B 1 1 ? -12.352 13.172 37.594 1 26.3 1 MET B CA 1
ATOM 764 C C . MET B 1 1 ? -12.484 12.773 36.125 1 26.3 1 MET B C 1
ATOM 766 O O . MET B 1 1 ? -13.133 11.781 35.781 1 26.3 1 MET B O 1
ATOM 770 N N . ALA B 1 2 ? -12.484 13.727 35.125 1 33.81 2 ALA B N 1
ATOM 771 C CA . ALA B 1 2 ? -12.781 13.547 33.719 1 33.81 2 ALA B CA 1
ATOM 772 C C . ALA B 1 2 ? -11.977 12.391 33.125 1 33.81 2 ALA B C 1
ATOM 774 O O . ALA B 1 2 ? -10.781 12.273 33.375 1 33.81 2 ALA B O 1
ATOM 775 N N . MET B 1 3 ? -12.43 11.258 33.156 1 27.81 3 MET B N 1
ATOM 776 C CA . MET B 1 3 ? -11.766 10.273 32.312 1 27.81 3 MET B CA 1
ATOM 777 C C . MET B 1 3 ? -11.438 10.859 30.953 1 27.81 3 MET B C 1
ATOM 779 O O . MET B 1 3 ? -12.344 11.273 30.219 1 27.81 3 MET B O 1
ATOM 783 N N . ALA B 1 4 ? -10.508 11.742 30.859 1 37.25 4 ALA B N 1
ATOM 784 C CA . ALA B 1 4 ? -10.078 12.227 29.547 1 37.25 4 ALA B CA 1
ATOM 785 C C . ALA B 1 4 ? -10.047 11.094 28.531 1 37.25 4 ALA B C 1
ATOM 787 O O . ALA B 1 4 ? -9.578 9.992 28.828 1 37.25 4 ALA B O 1
ATOM 788 N N . ASP B 1 5 ? -11.156 10.625 28 1 38.28 5 ASP B N 1
ATOM 789 C CA . ASP B 1 5 ? -11.172 9.758 26.812 1 38.28 5 ASP B CA 1
ATOM 790 C C . ASP B 1 5 ? -9.852 9.852 26.047 1 38.28 5 ASP B C 1
ATOM 792 O O . ASP B 1 5 ? -9.5 10.922 25.547 1 38.28 5 ASP B O 1
ATOM 796 N N . GLU B 1 6 ? -8.797 9.438 26.547 1 36.78 6 GLU B N 1
ATOM 797 C CA . GLU B 1 6 ? -7.43 9.398 26.031 1 36.78 6 GLU B CA 1
ATOM 798 C C . GLU B 1 6 ? -7.406 9.055 24.547 1 36.78 6 GLU B C 1
ATOM 800 O O . GLU B 1 6 ? -7.387 7.875 24.172 1 36.78 6 GLU B O 1
ATOM 805 N N . ASN B 1 7 ? -8.414 9.211 23.688 1 44.53 7 ASN B N 1
ATOM 806 C CA . ASN B 1 7 ? -8.117 9.391 22.266 1 44.53 7 ASN B CA 1
ATOM 807 C C . ASN B 1 7 ? -6.652 9.773 22.047 1 44.53 7 ASN B C 1
ATOM 809 O O . ASN B 1 7 ? -6.285 10.945 22.188 1 44.53 7 ASN B O 1
ATOM 813 N N . SER B 1 8 ? -5.789 9.312 22.797 1 51.34 8 SER B N 1
ATOM 814 C CA . SER B 1 8 ? -4.367 9.445 23.094 1 51.34 8 SER B CA 1
ATOM 815 C C . SER B 1 8 ? -3.59 9.922 21.875 1 51.34 8 SER B C 1
ATOM 817 O O . SER B 1 8 ? -3.67 9.32 20.797 1 51.34 8 SER B O 1
ATOM 819 N N . SER B 1 9 ? -3.365 11.305 21.656 1 70.38 9 SER B N 1
ATOM 820 C CA . SER B 1 9 ? -2.652 12.336 20.906 1 70.38 9 SER B CA 1
ATOM 821 C C . SER B 1 9 ? -1.236 11.891 20.562 1 70.38 9 SER B C 1
ATOM 823 O O . SER B 1 9 ? -0.453 12.664 20.016 1 70.38 9 SER B O 1
ATOM 825 N N . SER B 1 10 ? -1.021 10.609 20.938 1 88.5 10 SER B N 1
ATOM 826 C C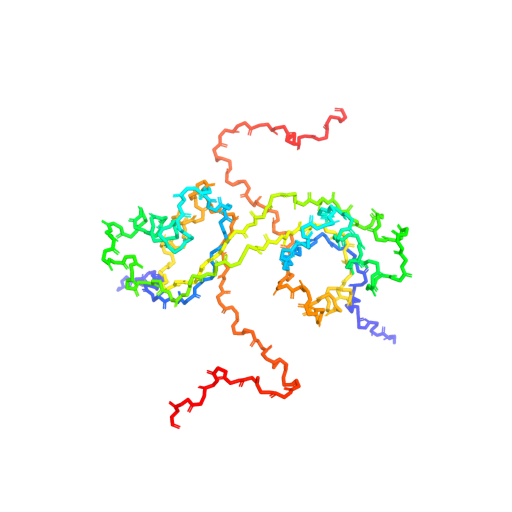A . SER B 1 10 ? 0.367 10.266 20.641 1 88.5 10 SER B CA 1
ATOM 827 C C . SER B 1 10 ? 0.568 10 19.156 1 88.5 10 SER B C 1
ATOM 829 O O . SER B 1 10 ? -0.272 9.367 18.516 1 88.5 10 SER B O 1
ATOM 831 N N . SER B 1 11 ? 1.6 10.594 18.641 1 92.38 11 SER B N 1
ATOM 832 C CA . SER B 1 11 ? 1.956 10.43 17.234 1 92.38 11 SER B CA 1
ATOM 833 C C . SER B 1 11 ? 2.783 9.172 17.016 1 92.38 11 SER B C 1
ATOM 835 O O . SER B 1 11 ? 3.562 8.773 17.891 1 92.38 11 SER B O 1
ATOM 837 N N . SER B 1 12 ? 2.469 8.43 16 1 93.94 12 SER B N 1
ATOM 838 C CA . SER B 1 12 ? 3.232 7.262 15.57 1 93.94 12 SER B CA 1
ATOM 839 C C . SER B 1 12 ? 3.436 7.258 14.055 1 93.94 12 SER B C 1
ATOM 841 O O . SER B 1 12 ? 2.738 7.969 13.328 1 93.94 12 SER B O 1
ATOM 843 N N . ILE B 1 13 ? 4.457 6.52 13.688 1 95.06 13 ILE B N 1
ATOM 844 C CA . ILE B 1 13 ? 4.777 6.449 12.266 1 95.06 13 ILE B CA 1
ATOM 845 C C . ILE B 1 13 ? 3.744 5.586 11.539 1 95.06 13 ILE B C 1
ATOM 847 O O . ILE B 1 13 ? 3.359 4.523 12.039 1 95.06 13 ILE B O 1
ATOM 851 N N . HIS B 1 14 ? 3.205 6.098 10.469 1 94 14 HIS B N 1
ATOM 852 C CA . HIS B 1 14 ? 2.297 5.402 9.562 1 94 14 HIS B CA 1
ATOM 853 C C . HIS B 1 14 ? 2.801 5.457 8.125 1 94 14 HIS B C 1
ATOM 855 O O . HIS B 1 14 ? 3.479 6.41 7.738 1 94 14 HIS B O 1
ATOM 861 N N . ILE B 1 15 ? 2.541 4.43 7.387 1 90.94 15 ILE B N 1
ATOM 862 C CA . ILE B 1 15 ? 2.791 4.398 5.949 1 90.94 15 ILE B CA 1
ATOM 863 C C . ILE B 1 15 ? 1.522 4.797 5.199 1 90.94 15 ILE B C 1
ATOM 865 O O . ILE B 1 15 ? 0.441 4.27 5.473 1 90.94 15 ILE B O 1
ATOM 869 N N . ILE B 1 16 ? 1.706 5.742 4.297 1 93.44 16 ILE B N 1
ATOM 870 C CA . ILE B 1 16 ? 0.604 6.242 3.48 1 93.44 16 ILE B CA 1
ATOM 871 C C . ILE B 1 16 ? 0.842 5.883 2.016 1 93.44 16 ILE B C 1
ATOM 873 O O . ILE B 1 16 ? 1.851 6.285 1.429 1 93.44 16 ILE B O 1
ATOM 877 N N . TYR B 1 17 ? -0.021 5.078 1.489 1 90 17 TYR B N 1
ATOM 878 C CA . TYR B 1 17 ? -0.009 4.82 0.053 1 90 17 TYR B CA 1
ATOM 879 C C . TYR B 1 17 ? -0.91 5.801 -0.685 1 90 17 TYR B C 1
ATOM 881 O O . TYR B 1 17 ? -2.074 5.98 -0.319 1 90 17 TYR B O 1
ATOM 889 N N . THR B 1 18 ? -0.43 6.402 -1.728 1 92.88 18 THR B N 1
ATOM 890 C CA . THR B 1 18 ? -1.149 7.406 -2.508 1 92.88 18 THR B CA 1
ATOM 891 C C . THR B 1 18 ? -1.21 7.004 -3.979 1 92.88 18 THR B C 1
ATOM 893 O O . THR B 1 18 ? -0.527 6.07 -4.402 1 92.88 18 THR B O 1
ATOM 896 N N . GLU B 1 19 ? -2.059 7.75 -4.668 1 90.38 19 GLU B N 1
ATOM 897 C CA . GLU B 1 19 ? -1.979 7.656 -6.125 1 90.38 19 GLU B CA 1
ATOM 898 C C . GLU B 1 19 ? -0.612 8.102 -6.633 1 90.38 19 GLU B C 1
ATOM 900 O O . GLU B 1 19 ? 0.15 8.742 -5.902 1 90.38 19 GLU B O 1
ATOM 905 N N . GLN B 1 20 ? -0.339 7.727 -7.797 1 89.69 20 GLN B N 1
ATOM 906 C CA . GLN B 1 20 ? 0.909 8.141 -8.43 1 89.69 20 GLN B CA 1
ATOM 907 C C . GLN B 1 20 ? 0.954 9.656 -8.617 1 89.69 20 GLN B C 1
ATOM 909 O O . GLN B 1 20 ? -0.009 10.25 -9.102 1 89.69 20 GLN B O 1
ATOM 914 N N . PRO B 1 21 ? 2.115 10.203 -8.156 1 91.5 21 PRO B N 1
ATOM 915 C CA . PRO B 1 21 ? 2.271 11.633 -8.422 1 91.5 21 PRO B CA 1
ATOM 916 C C . PRO B 1 21 ? 2.195 11.969 -9.914 1 91.5 21 PRO B C 1
ATOM 918 O O . PRO B 1 21 ? 2.574 11.156 -10.75 1 91.5 21 PRO B O 1
ATOM 921 N N . PRO B 1 22 ? 1.694 13.219 -10.164 1 91.75 22 PRO B N 1
ATOM 922 C CA . PRO B 1 22 ? 1.73 13.648 -11.562 1 91.75 22 PRO B CA 1
ATOM 923 C C . PRO B 1 22 ? 3.148 13.703 -12.125 1 91.75 22 PRO B C 1
ATOM 925 O O . PRO B 1 22 ? 4.102 13.969 -11.391 1 91.75 22 PRO B O 1
ATOM 928 N N . ASN B 1 23 ? 3.242 13.438 -13.43 1 90.06 23 ASN B N 1
ATOM 929 C CA . ASN B 1 23 ? 4.539 13.352 -14.094 1 90.06 23 ASN B CA 1
ATOM 930 C C . ASN B 1 23 ? 5.324 14.648 -13.969 1 90.06 23 ASN B C 1
ATOM 932 O O . ASN B 1 23 ? 6.555 14.648 -14.008 1 90.06 23 ASN B O 1
ATOM 936 N N . ASN B 1 24 ? 4.68 15.695 -13.781 1 93.75 24 ASN B N 1
ATOM 937 C CA . ASN B 1 24 ? 5.328 17 -13.75 1 93.75 24 ASN B CA 1
ATOM 938 C C . ASN B 1 24 ? 5.73 17.391 -12.328 1 93.75 24 ASN B C 1
ATOM 940 O O . ASN B 1 24 ? 6.234 18.5 -12.102 1 93.75 24 ASN B O 1
ATOM 944 N N . GLU B 1 25 ? 5.547 16.5 -11.391 1 94.25 25 GLU B N 1
ATOM 945 C CA . GLU B 1 25 ? 5.863 16.812 -10 1 94.25 25 GLU B CA 1
ATOM 946 C C . GLU B 1 25 ? 6.777 15.75 -9.391 1 94.25 25 GLU B C 1
ATOM 948 O O . GLU B 1 25 ? 6.59 14.555 -9.609 1 94.25 25 GLU B O 1
ATOM 953 N N . GLU B 1 26 ? 7.762 16.297 -8.664 1 94.81 26 GLU B N 1
ATOM 954 C CA . GLU B 1 26 ? 8.625 15.383 -7.922 1 94.81 26 GLU B CA 1
ATOM 955 C C . GLU B 1 26 ? 7.852 14.641 -6.84 1 94.81 26 GLU B C 1
ATOM 957 O O . GLU B 1 26 ? 7.043 15.242 -6.129 1 94.81 26 GLU B O 1
ATOM 962 N N . PRO B 1 27 ? 8.117 13.328 -6.645 1 95.31 27 PRO B N 1
ATOM 963 C CA . PRO B 1 27 ? 7.352 12.539 -5.676 1 95.31 27 PRO B CA 1
ATOM 964 C C . PRO B 1 27 ? 7.391 13.133 -4.27 1 95.31 27 PRO B C 1
ATOM 966 O O . PRO B 1 27 ? 6.355 13.227 -3.609 1 95.31 27 PRO B O 1
ATOM 969 N N . LYS B 1 28 ? 8.523 13.555 -3.811 1 96.81 28 LYS B N 1
ATOM 970 C CA . LYS B 1 28 ? 8.633 14.102 -2.461 1 96.81 28 LYS B CA 1
ATOM 971 C C . LYS B 1 28 ? 7.773 15.359 -2.307 1 96.81 28 LYS B C 1
ATOM 973 O O . LYS B 1 28 ? 7.094 15.531 -1.293 1 96.81 28 LYS B O 1
ATOM 978 N N . ALA B 1 29 ? 7.809 16.219 -3.285 1 97.25 29 ALA B N 1
ATOM 979 C CA . ALA B 1 29 ? 6.988 17.422 -3.25 1 97.25 29 ALA B CA 1
ATOM 980 C C . ALA B 1 29 ? 5.5 17.078 -3.213 1 97.25 29 ALA B C 1
ATOM 982 O O . ALA B 1 29 ? 4.723 17.719 -2.508 1 97.25 29 ALA B O 1
ATOM 983 N N . TYR B 1 30 ? 5.152 16.094 -3.957 1 97.25 30 TYR B N 1
ATOM 984 C CA . TYR B 1 30 ? 3.768 15.641 -3.996 1 97.25 30 TYR B CA 1
ATOM 985 C C . TYR B 1 30 ? 3.328 15.109 -2.637 1 97.25 30 TYR B C 1
ATOM 987 O O . TYR B 1 30 ? 2.258 15.469 -2.139 1 97.25 30 TYR B O 1
ATOM 995 N N . HIS B 1 31 ? 4.125 14.273 -2.021 1 98 31 HIS B N 1
ATOM 996 C CA . HIS B 1 31 ? 3.836 13.719 -0.706 1 98 31 HIS B CA 1
ATOM 997 C C . HIS B 1 31 ? 3.748 14.812 0.35 1 98 31 HIS B C 1
ATOM 999 O O . HIS B 1 31 ? 2.852 14.797 1.196 1 98 31 HIS B O 1
ATOM 1005 N N . ILE B 1 32 ? 4.629 15.797 0.27 1 98.25 32 ILE B N 1
ATOM 1006 C CA . ILE B 1 32 ? 4.605 16.922 1.2 1 98.25 32 ILE B CA 1
ATOM 1007 C C . ILE B 1 32 ? 3.32 17.719 1.013 1 98.25 32 ILE B C 1
ATOM 1009 O O . ILE B 1 32 ? 2.709 18.156 1.987 1 98.25 32 ILE B O 1
ATOM 1013 N N . GLY B 1 33 ? 2.916 17.922 -0.225 1 97.94 33 GLY B N 1
ATOM 1014 C CA . GLY B 1 33 ? 1.662 18.609 -0.491 1 97.94 33 GLY B CA 1
ATOM 1015 C C . GLY B 1 33 ? 0.465 17.938 0.156 1 97.94 33 GLY B C 1
ATOM 1016 O O . GLY B 1 33 ? -0.38 18.609 0.754 1 97.94 33 GLY B O 1
ATOM 1017 N N . ILE B 1 34 ? 0.396 16.672 0.05 1 98 34 ILE B N 1
ATOM 1018 C CA . ILE B 1 34 ? -0.686 15.906 0.659 1 98 34 ILE B CA 1
ATOM 1019 C C . ILE B 1 34 ? -0.643 16.062 2.176 1 98 34 ILE B C 1
ATOM 1021 O O . ILE B 1 34 ? -1.657 16.391 2.801 1 98 34 ILE B O 1
ATOM 1025 N N . LEU B 1 35 ? 0.497 15.93 2.758 1 98.25 35 LEU B N 1
ATOM 1026 C CA . LEU B 1 35 ? 0.674 16.062 4.199 1 98.25 35 LEU B CA 1
ATOM 1027 C C . LEU B 1 35 ? 0.312 17.469 4.672 1 98.25 35 LEU B C 1
ATOM 1029 O O . LEU B 1 35 ? -0.355 17.625 5.695 1 98.25 35 LEU B O 1
ATOM 1033 N N . ALA B 1 36 ? 0.731 18.453 3.936 1 98.44 36 ALA B N 1
ATOM 1034 C CA . ALA B 1 36 ? 0.492 19.844 4.305 1 98.44 36 ALA B CA 1
ATOM 1035 C C . ALA B 1 36 ? -1.002 20.156 4.324 1 98.44 36 ALA B C 1
ATOM 1037 O O . ALA B 1 36 ? -1.466 20.953 5.152 1 98.44 36 ALA B O 1
ATOM 1038 N N . SER B 1 37 ? -1.703 19.516 3.453 1 97.94 37 SER B N 1
ATOM 1039 C CA . SER B 1 37 ? -3.143 19.766 3.396 1 97.94 37 SER B CA 1
ATOM 1040 C C . SER B 1 37 ? -3.836 19.266 4.664 1 97.94 37 SER B C 1
ATOM 1042 O O . SER B 1 37 ? -4.883 19.797 5.043 1 97.94 37 SER B O 1
ATOM 1044 N N . VAL B 1 38 ? -3.297 18.359 5.391 1 97.56 38 VAL B N 1
ATOM 1045 C CA . VAL B 1 38 ? -3.893 17.781 6.594 1 97.56 38 VAL B CA 1
ATOM 1046 C C . VAL B 1 38 ? -3.291 18.453 7.832 1 97.56 38 VAL B C 1
ATOM 1048 O O . VAL B 1 38 ? -3.996 18.719 8.805 1 97.56 38 VAL B O 1
ATOM 1051 N N . LEU B 1 39 ? -2.055 18.75 7.727 1 97.44 39 LEU B N 1
ATOM 1052 C CA . LEU B 1 39 ? -1.359 19.25 8.906 1 97.44 39 LEU B CA 1
ATOM 1053 C C . LEU B 1 39 ? -1.448 20.766 8.977 1 97.44 39 LEU B C 1
ATOM 1055 O O . LEU B 1 39 ? -1.165 21.359 10.023 1 97.44 39 LEU B O 1
ATOM 1059 N N . GLY B 1 40 ? -1.625 21.469 7.891 1 97.31 40 GLY B N 1
ATOM 1060 C CA . GLY B 1 40 ? -1.936 22.891 7.898 1 97.31 40 GLY B CA 1
ATOM 1061 C C . GLY B 1 40 ? -0.784 23.766 7.418 1 97.31 40 GLY B C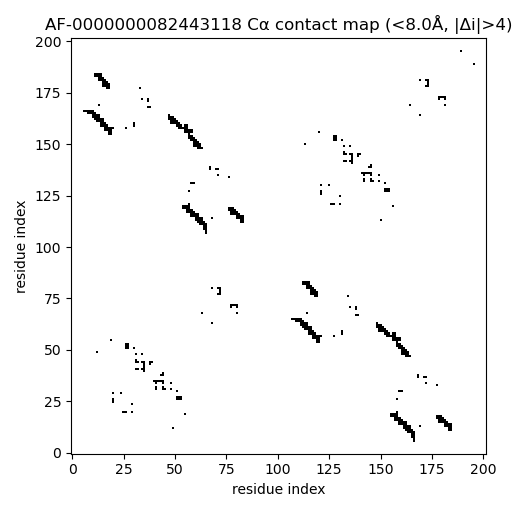 1
ATOM 1062 O O . GLY B 1 40 ? -0.939 24.969 7.246 1 97.31 40 GLY B O 1
ATOM 1063 N N . SER B 1 41 ? 0.387 23.156 7.277 1 98 41 SER B N 1
ATOM 1064 C CA . SER B 1 41 ? 1.513 23.938 6.758 1 98 41 SER B CA 1
ATOM 1065 C C . SER B 1 41 ? 2.562 23.031 6.129 1 98 41 SER B C 1
ATOM 1067 O O . SER B 1 41 ? 2.686 21.859 6.508 1 98 41 SER B O 1
ATOM 1069 N N . GLU B 1 42 ? 3.346 23.578 5.191 1 98.19 42 GLU B N 1
ATOM 1070 C CA . GLU B 1 42 ? 4.434 22.828 4.566 1 98.19 42 GLU B CA 1
ATOM 1071 C C . GLU B 1 42 ? 5.535 22.516 5.574 1 98.19 42 GLU B C 1
ATOM 1073 O O . GLU B 1 42 ? 6.137 21.438 5.527 1 98.19 42 GLU B O 1
ATOM 1078 N N . ALA B 1 43 ? 5.746 23.484 6.5 1 98.38 43 ALA B N 1
ATOM 1079 C CA . ALA B 1 43 ? 6.773 23.281 7.52 1 98.38 43 ALA B CA 1
ATOM 1080 C C . ALA B 1 43 ? 6.43 22.094 8.406 1 98.38 43 ALA B C 1
ATOM 1082 O O . ALA B 1 43 ? 7.281 21.25 8.68 1 98.38 43 ALA B O 1
ATOM 1083 N N . ALA B 1 44 ? 5.184 22.047 8.805 1 98.12 44 ALA B N 1
ATOM 1084 C CA . ALA B 1 44 ? 4.723 20.922 9.617 1 98.12 44 ALA B CA 1
ATOM 1085 C C . ALA B 1 44 ? 4.801 19.609 8.836 1 98.12 44 ALA B C 1
ATOM 1087 O O . ALA B 1 44 ? 5.164 18.578 9.383 1 98.12 44 ALA B O 1
ATOM 1088 N N . ALA B 1 45 ? 4.465 19.656 7.586 1 98.69 45 ALA B N 1
ATOM 1089 C CA . ALA B 1 45 ? 4.492 18.484 6.723 1 98.69 45 ALA B CA 1
ATOM 1090 C C . ALA B 1 45 ? 5.91 17.938 6.59 1 98.69 45 ALA B C 1
ATOM 1092 O O . ALA B 1 45 ? 6.133 16.734 6.707 1 98.69 45 ALA B O 1
ATOM 1093 N N . LYS B 1 46 ? 6.828 18.797 6.379 1 98.44 46 LYS B N 1
ATOM 1094 C CA . LYS B 1 46 ? 8.219 18.391 6.223 1 98.44 46 LYS B CA 1
ATOM 1095 C C . LYS B 1 46 ? 8.766 17.781 7.516 1 98.44 46 LYS B C 1
ATOM 1097 O O . LYS B 1 46 ? 9.547 16.828 7.48 1 98.44 46 LYS B O 1
ATOM 1102 N N . GLU B 1 47 ? 8.32 18.328 8.617 1 98 47 GLU B N 1
ATOM 1103 C CA . GLU B 1 47 ? 8.766 17.812 9.914 1 98 47 GLU B CA 1
ATOM 1104 C C . GLU B 1 47 ? 8.188 16.422 10.18 1 98 47 GLU B C 1
ATOM 1106 O O . GLU B 1 47 ? 8.852 15.57 10.766 1 98 47 GLU B O 1
ATOM 1111 N N . ALA B 1 48 ? 6.969 16.203 9.727 1 98.12 48 ALA B N 1
ATOM 1112 C CA . ALA B 1 48 ? 6.27 14.953 9.992 1 98.12 48 ALA B CA 1
ATOM 1113 C C . ALA B 1 48 ? 6.73 13.852 9.047 1 98.12 48 ALA B C 1
ATOM 1115 O O . ALA B 1 48 ? 6.625 12.664 9.359 1 98.12 48 ALA B O 1
ATOM 1116 N N . LEU B 1 49 ? 7.207 14.25 7.84 1 98.06 49 LEU B N 1
ATOM 1117 C CA . LEU B 1 49 ? 7.605 13.273 6.828 1 98.06 49 LEU B CA 1
ATOM 1118 C C . LEU B 1 49 ? 8.82 12.484 7.289 1 98.06 49 LEU B C 1
ATOM 1120 O O . LEU B 1 49 ? 9.875 13.055 7.574 1 98.06 49 LEU B O 1
ATOM 1124 N N . ALA B 1 50 ? 8.633 11.25 7.434 1 96.06 50 ALA B N 1
ATOM 1125 C CA . ALA B 1 50 ? 9.75 10.391 7.82 1 96.06 50 ALA B CA 1
ATOM 1126 C C . ALA B 1 50 ? 10.516 9.898 6.598 1 96.06 50 ALA B C 1
ATOM 1128 O O . ALA B 1 50 ? 11.75 9.922 6.578 1 96.06 50 ALA B O 1
ATOM 1129 N N . TYR B 1 51 ? 9.844 9.453 5.59 1 94.56 51 TYR B N 1
ATOM 1130 C CA . TYR B 1 51 ? 10.469 8.93 4.379 1 94.56 51 TYR B CA 1
ATOM 1131 C C . TYR B 1 51 ? 9.523 9.047 3.188 1 94.56 51 TYR B C 1
ATOM 1133 O O . TYR B 1 51 ? 8.328 8.781 3.311 1 94.56 51 TYR B O 1
ATOM 1141 N N . SER B 1 52 ? 10 9.523 2.029 1 94.44 52 SER B N 1
ATOM 1142 C CA . SER B 1 52 ? 9.273 9.523 0.762 1 94.44 52 SER B CA 1
ATOM 1143 C C . SER B 1 52 ? 9.781 8.422 -0.161 1 94.44 52 SER B C 1
ATOM 1145 O O . SER B 1 52 ? 10.945 8.43 -0.57 1 94.44 52 SER B O 1
ATOM 1147 N N . TYR B 1 53 ? 8.883 7.543 -0.439 1 87.38 53 TYR B N 1
ATOM 1148 C CA . TYR B 1 53 ? 9.234 6.48 -1.375 1 87.38 53 TYR B CA 1
ATOM 1149 C C . TYR B 1 53 ? 9.125 6.965 -2.816 1 87.38 53 TYR B C 1
ATOM 1151 O O . TYR B 1 53 ? 8.031 7.273 -3.291 1 87.38 53 TYR B O 1
ATOM 1159 N N . THR B 1 54 ? 10.258 7.082 -3.502 1 84.88 54 THR B N 1
ATOM 1160 C CA . THR B 1 54 ? 10.305 7.648 -4.848 1 84.88 54 THR B CA 1
ATOM 1161 C C . THR B 1 54 ? 9.922 6.598 -5.887 1 84.88 54 THR B C 1
ATOM 1163 O O . THR B 1 54 ? 9.578 6.938 -7.02 1 84.88 54 THR B O 1
ATOM 1166 N N . ASN B 1 55 ? 9.984 5.367 -5.461 1 82.62 55 ASN B N 1
ATOM 1167 C CA . ASN B 1 55 ? 9.547 4.32 -6.379 1 82.62 55 ASN B CA 1
ATOM 1168 C C . ASN B 1 55 ? 8.094 3.936 -6.141 1 82.62 55 ASN B C 1
ATOM 1170 O O . ASN B 1 55 ? 7.648 3.842 -4.996 1 82.62 55 ASN B O 1
ATOM 1174 N N . SER B 1 56 ? 7.391 3.834 -7.188 1 86.62 56 SER B N 1
ATOM 1175 C CA . SER B 1 56 ? 5.977 3.488 -7.105 1 86.62 56 SER B CA 1
ATOM 1176 C C . SER B 1 56 ? 5.785 1.993 -6.879 1 86.62 56 SER B C 1
ATOM 1178 O O . SER B 1 56 ? 6.648 1.189 -7.234 1 86.62 56 SER B O 1
ATOM 1180 N N . ALA B 1 57 ? 4.809 1.79 -6.191 1 89.44 57 ALA B N 1
ATOM 1181 C CA . ALA B 1 57 ? 4.383 0.406 -6.008 1 89.44 57 ALA B CA 1
ATOM 1182 C C . ALA B 1 57 ? 3.193 0.074 -6.902 1 89.44 57 ALA B C 1
ATOM 1184 O O . ALA B 1 57 ? 2.426 0.963 -7.281 1 89.44 57 ALA B O 1
ATOM 1185 N N . SER B 1 58 ? 3.209 -1.161 -7.301 1 91.56 58 SER B N 1
ATOM 1186 C CA . SER B 1 58 ? 2.035 -1.711 -7.973 1 91.56 58 SER B CA 1
ATOM 1187 C C . SER B 1 58 ? 1.314 -2.723 -7.086 1 91.56 58 SER B C 1
ATOM 1189 O O . SER B 1 58 ? 1.776 -3.031 -5.984 1 91.56 58 SER B O 1
ATOM 1191 N N . GLY B 1 59 ? 0.046 -3.035 -7.465 1 91.81 59 GLY B N 1
ATOM 1192 C CA . GLY B 1 59 ? -0.655 -3.982 -6.613 1 91.81 59 GLY B CA 1
ATOM 1193 C C . GLY B 1 59 ? -1.705 -4.789 -7.355 1 91.81 59 GLY B C 1
ATOM 1194 O O . GLY B 1 59 ? -2.055 -4.465 -8.492 1 91.81 59 GLY B O 1
ATOM 1195 N N . PHE B 1 60 ? -2.094 -5.855 -6.68 1 93.81 60 PHE B N 1
ATOM 1196 C CA . PHE B 1 60 ? -3.188 -6.707 -7.133 1 93.81 60 PHE B CA 1
ATOM 1197 C C . PHE B 1 60 ? -3.91 -7.332 -5.945 1 93.81 60 PHE B C 1
ATOM 1199 O O . PHE B 1 60 ? -3.408 -7.305 -4.82 1 93.81 60 PHE B O 1
ATOM 1206 N N . SER B 1 61 ? -5.164 -7.691 -6.184 1 94.81 61 SER B N 1
ATOM 1207 C CA . SER B 1 61 ? -5.875 -8.492 -5.191 1 94.81 61 SER B CA 1
ATOM 1208 C C . SER B 1 61 ? -6.066 -9.93 -5.676 1 94.81 61 SER B C 1
ATOM 1210 O O . SER B 1 61 ? -6.191 -10.172 -6.879 1 94.81 61 SER B O 1
ATOM 1212 N N . ALA B 1 62 ? -6.043 -10.828 -4.66 1 97.38 62 ALA B N 1
ATOM 1213 C CA . ALA B 1 62 ? -6.156 -12.25 -4.973 1 97.38 62 ALA B CA 1
ATOM 1214 C C . ALA B 1 62 ? -6.785 -13.016 -3.812 1 97.38 62 ALA B C 1
ATOM 1216 O O . ALA B 1 62 ? -6.703 -12.594 -2.66 1 97.38 62 ALA B O 1
ATOM 1217 N N . LYS B 1 63 ? -7.461 -14.047 -4.152 1 97.38 63 LYS B N 1
ATOM 1218 C CA . LYS B 1 63 ? -7.961 -14.992 -3.162 1 97.38 63 LYS B CA 1
ATOM 1219 C C . LYS B 1 63 ? -6.859 -15.953 -2.719 1 97.38 63 LYS B C 1
ATOM 1221 O O . LYS B 1 63 ? -6.363 -16.75 -3.521 1 97.38 63 LYS B O 1
ATOM 1226 N N . LEU B 1 64 ? -6.508 -15.914 -1.393 1 97.44 64 LEU B N 1
ATOM 1227 C CA . LEU B 1 64 ? -5.316 -16.625 -0.93 1 97.44 64 LEU B CA 1
ATOM 1228 C C . LEU B 1 64 ? -5.586 -17.328 0.394 1 97.44 64 LEU B C 1
ATOM 1230 O O . LEU B 1 64 ? -6.387 -16.859 1.204 1 97.44 64 LEU B O 1
ATOM 1234 N N . THR B 1 65 ? -4.957 -18.422 0.607 1 96.12 65 THR B N 1
ATOM 1235 C CA . THR B 1 65 ? -4.895 -19.062 1.913 1 96.12 65 THR B CA 1
ATOM 1236 C C . THR B 1 65 ? -3.859 -18.391 2.807 1 96.12 65 THR B C 1
ATOM 1238 O O . THR B 1 65 ? -2.998 -17.656 2.318 1 96.12 65 THR B O 1
ATOM 1241 N N . PRO B 1 66 ? -3.936 -18.688 4.09 1 94.69 66 PRO B N 1
ATOM 1242 C CA . PRO B 1 66 ? -2.924 -18.141 4.992 1 94.69 66 PRO B CA 1
ATOM 1243 C C . PRO B 1 66 ? -1.506 -18.562 4.621 1 94.69 66 PRO B C 1
ATOM 1245 O O . PRO B 1 66 ? -0.566 -17.766 4.75 1 94.69 66 PRO B O 1
ATOM 1248 N N . GLN B 1 67 ? -1.334 -19.75 4.184 1 95.38 67 GLN B N 1
ATOM 1249 C CA . GLN B 1 67 ? -0.015 -20.219 3.777 1 95.38 67 GLN B CA 1
ATOM 1250 C C . GLN B 1 67 ? 0.494 -19.453 2.559 1 95.38 67 GLN B C 1
ATOM 1252 O O . GL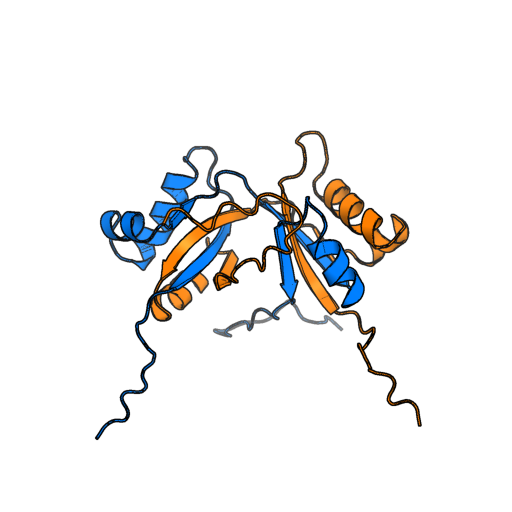N B 1 67 ? 1.673 -19.109 2.49 1 95.38 67 GLN B O 1
ATOM 1257 N N . GLN B 1 68 ? -0.322 -19.219 1.656 1 96.88 68 GLN B N 1
ATOM 1258 C CA . GLN B 1 68 ? 0.045 -18.469 0.456 1 96.88 68 GLN B CA 1
ATOM 1259 C C . GLN B 1 68 ? 0.382 -17.016 0.789 1 96.88 68 GLN B C 1
ATOM 1261 O O . GLN B 1 68 ? 1.304 -16.438 0.208 1 96.88 68 GLN B O 1
ATOM 1266 N N . VAL B 1 69 ? -0.398 -16.484 1.707 1 96.81 69 VAL B N 1
ATOM 1267 C CA . VAL B 1 69 ? -0.12 -15.133 2.189 1 96.81 69 VAL B CA 1
ATOM 1268 C C . VAL B 1 69 ? 1.291 -15.07 2.771 1 96.81 69 VAL B C 1
ATOM 1270 O O . VAL B 1 69 ? 2.051 -14.141 2.482 1 96.81 69 VAL B O 1
ATOM 1273 N N . ALA B 1 70 ? 1.626 -16.062 3.508 1 95.25 70 ALA B N 1
ATOM 1274 C CA . ALA B 1 70 ? 2.951 -16.125 4.121 1 95.25 70 ALA B CA 1
ATOM 1275 C C . ALA B 1 70 ? 4.043 -16.234 3.059 1 95.25 70 ALA B C 1
ATOM 1277 O O . ALA B 1 70 ? 5.078 -15.57 3.154 1 95.25 70 ALA B O 1
ATOM 1278 N N . LEU B 1 71 ? 3.824 -17.031 2.088 1 96.56 71 LEU B N 1
ATOM 1279 C CA . LEU B 1 71 ? 4.801 -17.219 1.019 1 96.56 71 LEU B CA 1
ATOM 1280 C C . LEU B 1 71 ? 4.965 -15.93 0.211 1 96.56 71 LEU B C 1
ATOM 1282 O O . LEU B 1 71 ? 6.09 -15.539 -0.111 1 96.56 71 LEU B O 1
ATOM 1286 N N . LEU B 1 72 ? 3.85 -15.266 -0.113 1 97.38 72 LEU B N 1
ATOM 1287 C CA . LEU B 1 72 ? 3.912 -14.008 -0.846 1 97.38 72 LEU B CA 1
ATOM 1288 C C . LEU B 1 72 ? 4.664 -12.945 -0.045 1 97.38 72 LEU B C 1
ATOM 1290 O O . LEU B 1 72 ? 5.414 -12.148 -0.612 1 97.38 72 LEU B O 1
ATOM 1294 N N . SER B 1 73 ? 4.418 -12.977 1.262 1 94.75 73 SER B N 1
ATOM 1295 C CA . SER B 1 73 ? 5.039 -11.984 2.127 1 94.75 73 SER B CA 1
ATOM 1296 C C . SER B 1 73 ? 6.559 -12.125 2.133 1 94.75 73 SER B C 1
ATOM 1298 O O . SER B 1 73 ? 7.273 -11.195 2.496 1 94.75 73 SER B O 1
ATOM 1300 N N . LYS B 1 74 ? 7.125 -13.32 1.695 1 94.88 74 LYS B N 1
ATOM 1301 C CA . LYS B 1 74 ? 8.562 -13.578 1.679 1 94.88 74 LYS B CA 1
ATOM 1302 C C . LYS B 1 74 ? 9.156 -13.305 0.299 1 94.88 74 LYS B C 1
ATOM 1304 O O . LYS B 1 74 ? 10.375 -13.32 0.127 1 94.88 74 LYS B O 1
ATOM 1309 N N . ASP B 1 75 ? 8.242 -13.141 -0.672 1 95.06 75 ASP B N 1
ATOM 1310 C CA . ASP B 1 75 ? 8.711 -12.836 -2.023 1 95.06 75 ASP B CA 1
ATOM 1311 C C . ASP B 1 75 ? 9.359 -11.461 -2.086 1 95.06 75 ASP B C 1
ATOM 1313 O O . ASP B 1 75 ? 8.758 -10.461 -1.675 1 95.06 75 ASP B O 1
ATOM 1317 N N . PRO B 1 76 ? 10.602 -11.352 -2.596 1 94.25 76 PRO B N 1
ATOM 1318 C CA . PRO B 1 76 ? 11.305 -10.062 -2.598 1 94.25 76 PRO B CA 1
ATOM 1319 C C . PRO B 1 76 ? 10.602 -9.016 -3.457 1 94.25 76 PRO B C 1
ATOM 1321 O O . PRO B 1 76 ? 10.883 -7.816 -3.324 1 94.25 76 PRO B O 1
ATOM 1324 N N . ARG B 1 77 ? 9.742 -9.383 -4.344 1 93.94 77 ARG B N 1
ATOM 1325 C CA . ARG B 1 77 ? 9.016 -8.453 -5.203 1 93.94 77 ARG B CA 1
ATOM 1326 C C . ARG B 1 77 ? 7.793 -7.895 -4.488 1 93.94 77 ARG B C 1
ATOM 1328 O O . ARG B 1 77 ? 7.176 -6.934 -4.957 1 93.94 77 ARG B O 1
ATOM 1335 N N . VAL B 1 78 ? 7.418 -8.523 -3.371 1 94.44 78 VAL B N 1
ATOM 1336 C CA . VAL B 1 78 ? 6.234 -8.148 -2.605 1 94.44 78 VAL B CA 1
ATOM 1337 C C . VAL B 1 78 ? 6.637 -7.23 -1.449 1 94.44 78 VAL B C 1
ATOM 1339 O O . VAL B 1 78 ? 7.473 -7.598 -0.622 1 94.44 78 VAL B O 1
ATOM 1342 N N . LEU B 1 79 ? 6 -6.066 -1.535 1 86.81 79 LEU B N 1
ATOM 1343 C CA . LEU B 1 79 ? 6.293 -5.09 -0.492 1 86.81 79 LEU B CA 1
ATOM 1344 C C . LEU B 1 79 ? 5.418 -5.324 0.735 1 86.81 79 LEU B C 1
ATOM 1346 O O . LEU B 1 79 ? 5.887 -5.199 1.869 1 86.81 79 LEU B O 1
ATOM 1350 N N . GLN B 1 80 ? 4.176 -5.703 0.529 1 87.62 80 GLN B N 1
ATOM 1351 C CA . GLN B 1 80 ? 3.223 -5.863 1.621 1 87.62 80 GLN B CA 1
ATOM 1352 C C . GLN B 1 80 ? 2.025 -6.703 1.188 1 87.62 80 GLN B C 1
ATOM 1354 O O . GLN B 1 80 ? 1.575 -6.609 0.043 1 87.62 80 GLN B O 1
ATOM 1359 N N . VAL B 1 81 ? 1.478 -7.469 2.1 1 91.44 81 VAL B N 1
ATOM 1360 C CA . VAL B 1 81 ? 0.22 -8.195 1.938 1 91.44 81 VAL B CA 1
ATOM 1361 C C . VAL B 1 81 ? -0.773 -7.75 3.01 1 91.44 81 VAL B C 1
ATOM 1363 O O . VAL B 1 81 ? -0.464 -7.781 4.203 1 91.44 81 VAL B O 1
ATOM 1366 N N . LEU B 1 82 ? -1.949 -7.266 2.494 1 87.19 82 LEU B N 1
ATOM 1367 C CA . LEU B 1 82 ? -2.949 -6.762 3.428 1 87.19 82 LEU B CA 1
ATOM 1368 C C . LEU B 1 82 ? -4.266 -7.512 3.273 1 87.19 82 LEU B C 1
ATOM 1370 O O . LEU B 1 82 ? -4.672 -7.836 2.154 1 87.19 82 LEU B O 1
ATOM 1374 N N . PRO B 1 83 ? -4.855 -7.754 4.473 1 86.75 83 PRO B N 1
ATOM 1375 C CA . PRO B 1 83 ? -6.211 -8.297 4.34 1 86.75 83 PRO B CA 1
ATOM 1376 C C . PRO B 1 83 ? -7.18 -7.316 3.688 1 86.75 83 PRO B C 1
ATOM 1378 O O . PRO B 1 83 ? -7.004 -6.102 3.801 1 86.75 83 PRO B O 1
ATOM 1381 N N . ASN B 1 84 ? -8.039 -7.922 2.891 1 72.88 84 ASN B N 1
ATOM 1382 C CA . ASN B 1 84 ? -9.031 -7.07 2.242 1 72.88 84 ASN B CA 1
ATOM 1383 C C . ASN B 1 84 ? -9.953 -6.402 3.262 1 72.88 84 ASN B C 1
ATOM 1385 O O . ASN B 1 84 ? -10.688 -7.086 3.98 1 72.88 84 ASN B O 1
ATOM 1389 N N . ARG B 1 85 ? -9.547 -5.41 3.742 1 59.06 85 ARG B N 1
ATOM 1390 C CA . ARG B 1 85 ? -10.492 -4.73 4.625 1 59.06 85 ARG B CA 1
ATOM 1391 C C . ARG B 1 85 ? -11.672 -4.168 3.836 1 59.06 85 ARG B C 1
ATOM 1393 O O . ARG B 1 85 ? -11.492 -3.656 2.729 1 59.06 85 ARG B O 1
ATOM 1400 N N . LYS B 1 86 ? -12.734 -4.859 3.777 1 48.5 86 LYS B N 1
ATOM 1401 C CA . LYS B 1 86 ? -13.914 -4.172 3.256 1 48.5 86 LYS B CA 1
ATOM 1402 C C . LYS B 1 86 ? -13.781 -2.66 3.398 1 48.5 86 LYS B C 1
ATOM 1404 O O . LYS B 1 86 ? -13.531 -2.154 4.496 1 48.5 86 LYS B O 1
ATOM 1409 N N . MET B 1 87 ? -13.086 -1.971 2.486 1 40.69 87 MET B N 1
ATOM 1410 C CA . MET B 1 87 ? -13.281 -0.524 2.525 1 40.69 87 MET B CA 1
ATOM 1411 C C . MET B 1 87 ? -14.609 -0.177 3.195 1 40.69 87 MET B C 1
ATOM 1413 O O . MET B 1 87 ? -15.672 -0.62 2.748 1 40.69 87 MET B O 1
ATOM 1417 N N . GLU B 1 88 ? -14.75 -0.192 4.426 1 35.81 88 GLU B N 1
ATOM 1418 C CA . GLU B 1 88 ? -15.914 0.562 4.871 1 35.81 88 GLU B CA 1
ATOM 1419 C C . GLU B 1 88 ? -16.172 1.768 3.971 1 35.81 88 GLU B C 1
ATOM 1421 O O . GLU B 1 88 ? -15.32 2.654 3.855 1 35.81 88 GLU B O 1
ATOM 1426 N N . LEU B 1 89 ? -16.797 1.636 2.799 1 35.03 89 LEU B N 1
ATOM 1427 C CA . LEU B 1 89 ? -17.469 2.748 2.133 1 35.03 89 LEU B CA 1
ATOM 1428 C C . LEU B 1 89 ? -17.984 3.762 3.152 1 35.03 89 LEU B C 1
ATOM 1430 O O . LEU B 1 89 ? -18.875 3.453 3.947 1 35.03 89 LEU B O 1
ATOM 1434 N N . HIS B 1 90 ? -17.359 4.445 3.797 1 34.84 90 HIS B N 1
ATOM 1435 C CA . HIS B 1 90 ? -18.109 5.648 4.117 1 34.84 90 HIS B CA 1
ATOM 1436 C C . HIS B 1 90 ? -18.938 6.121 2.918 1 34.84 90 HIS B C 1
ATOM 1438 O O . HIS B 1 90 ? -18.406 6.242 1.811 1 34.84 90 HIS B O 1
ATOM 1444 N N . SER B 1 91 ? -20.266 5.883 2.834 1 34.12 91 SER B N 1
ATOM 1445 C CA . SER B 1 91 ? -21.391 6.453 2.088 1 34.12 91 SER B CA 1
ATOM 1446 C C . SER B 1 91 ? -21.172 7.938 1.812 1 34.12 91 SER B C 1
ATOM 1448 O O . SER B 1 91 ? -21.438 8.781 2.668 1 34.12 91 SER B O 1
ATOM 1450 N N . GLY B 1 92 ? -20.359 8.812 1.55 1 33.66 92 GLY B N 1
ATOM 1451 C CA . GLY B 1 92 ? -21.172 9.672 0.708 1 33.66 92 GLY B CA 1
ATOM 1452 C C . GLY B 1 92 ? -21.828 8.922 -0.438 1 33.66 92 GLY B C 1
ATOM 1453 O O . GLY B 1 92 ? -21.75 7.695 -0.517 1 33.66 92 GLY B O 1
ATOM 1454 N N . LYS B 1 93 ? -22.156 9.367 -1.83 1 30.75 93 LYS B N 1
ATOM 1455 C CA . LYS B 1 93 ? -23 8.766 -2.863 1 30.75 93 LYS B CA 1
ATOM 1456 C C . LYS B 1 93 ? -22.516 7.359 -3.211 1 30.75 93 LYS B C 1
ATOM 1458 O O . LYS B 1 93 ? -23.203 6.379 -2.914 1 30.75 93 LYS B O 1
ATOM 1463 N N . ASN B 1 94 ? -22.375 6.859 -4.656 1 29.89 94 ASN B N 1
ATOM 1464 C CA . ASN B 1 94 ? -22.5 5.633 -5.438 1 29.89 94 ASN B CA 1
ATOM 1465 C C . ASN B 1 94 ? -21.375 4.648 -5.094 1 29.89 94 ASN B C 1
ATOM 1467 O O . ASN B 1 94 ? -20.234 4.832 -5.504 1 29.89 94 ASN B O 1
ATOM 1471 N N . LYS B 1 95 ? 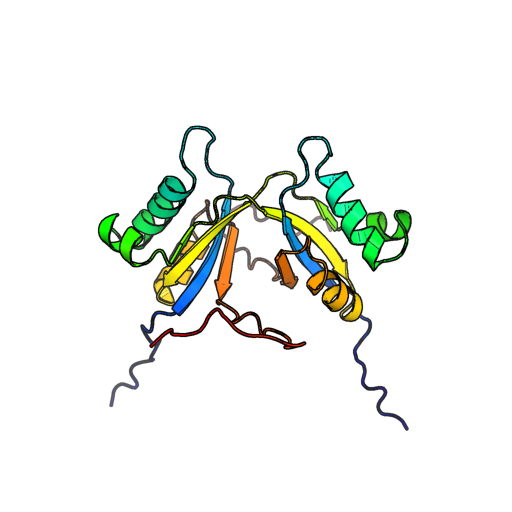-21.188 4.16 -4.055 1 31.34 95 LYS B N 1
ATOM 1472 C CA . LYS B 1 95 ? -20.5 2.955 -3.592 1 31.34 95 LYS B CA 1
ATOM 1473 C C . LYS B 1 95 ? -21.031 1.717 -4.316 1 31.34 95 LYS B C 1
ATOM 1475 O O . LYS B 1 95 ? -22.125 1.241 -4.027 1 31.34 95 LYS B O 1
ATOM 1480 N N . ALA B 1 96 ? -21.094 1.591 -5.734 1 28.3 96 ALA B N 1
ATOM 1481 C CA . ALA B 1 96 ? -21.641 0.496 -6.543 1 28.3 96 ALA B CA 1
ATOM 1482 C C . ALA B 1 96 ? -20.906 -0.812 -6.242 1 28.3 96 ALA B C 1
ATOM 1484 O O . ALA B 1 96 ? -21.125 -1.818 -6.922 1 28.3 96 ALA B O 1
ATOM 1485 N N . ILE B 1 97 ? -19.953 -1.056 -5.426 1 31.5 97 ILE B N 1
ATOM 1486 C CA . ILE B 1 97 ? -19.547 -2.441 -5.637 1 31.5 97 ILE B CA 1
ATOM 1487 C C . ILE B 1 97 ? -20.609 -3.381 -5.07 1 31.5 97 ILE B C 1
ATOM 1489 O O . ILE B 1 97 ? -20.406 -4.594 -5.004 1 31.5 97 ILE B O 1
ATOM 1493 N N . GLY B 1 98 ? -21.703 -2.883 -4.441 1 31.45 98 GLY B N 1
ATOM 1494 C CA . GLY B 1 98 ? -22.625 -3.816 -3.824 1 31.45 98 GLY B CA 1
ATOM 1495 C C . GLY B 1 98 ? -23.203 -4.82 -4.805 1 31.45 98 GLY B C 1
ATOM 1496 O O . GLY B 1 98 ? -23.156 -6.027 -4.566 1 31.45 98 GLY B O 1
ATOM 1497 N N . MET B 1 99 ? -24.484 -4.469 -5.504 1 27.78 99 MET B N 1
ATOM 1498 C CA . MET B 1 99 ? -25.859 -4.949 -5.535 1 27.78 99 MET B CA 1
ATOM 1499 C C . MET B 1 99 ? -26.078 -5.898 -6.707 1 27.78 99 MET B C 1
ATOM 1501 O O . MET B 1 99 ? -27.219 -6.242 -7.035 1 27.78 99 MET B O 1
ATOM 1505 N N . LEU B 1 100 ? -25.219 -6.34 -7.633 1 24.14 100 LEU B N 1
ATOM 1506 C CA . LEU B 1 100 ? -26.062 -6.961 -8.648 1 24.14 100 LEU B CA 1
ATOM 1507 C C . LEU B 1 100 ? -26.672 -8.258 -8.125 1 24.14 100 LEU B C 1
ATOM 1509 O O . LEU B 1 100 ? -26.078 -9.328 -8.266 1 24.14 100 LEU B O 1
ATOM 1513 N N . HIS B 1 101 ? -27.422 -8.375 -6.863 1 25.08 101 HIS B N 1
ATOM 1514 C CA . HIS B 1 101 ? -28.547 -9.289 -7.031 1 25.08 101 HIS B CA 1
ATOM 1515 C C . HIS B 1 101 ? -29.703 -8.609 -7.773 1 25.08 101 HIS B C 1
ATOM 1517 O O . HIS B 1 101 ? -30 -7.438 -7.539 1 25.08 101 HIS B O 1
#

Solvent-accessible surface area (backbone atoms only — not comparable to full-atom values): 11839 Å² total; per-residue (Å²): 128,79,74,69,78,68,79,61,76,59,64,43,55,28,37,35,34,23,54,55,60,56,91,90,47,59,49,60,60,48,55,35,51,58,40,14,71,75,65,72,32,61,70,56,15,57,71,28,48,70,44,68,45,80,63,44,28,21,37,33,30,28,53,36,29,62,67,53,49,54,52,47,57,68,34,89,58,34,76,46,73,38,75,57,62,72,71,72,69,77,72,70,88,96,83,72,95,59,80,84,121,129,81,73,66,76,67,79,59,76,60,63,43,55,29,38,36,36,22,54,56,59,57,92,91,46,58,49,59,60,48,54,35,52,58,41,14,72,72,66,72,32,63,70,56,17,58,69,28,48,71,45,65,47,79,64,44,28,21,36,35,28,28,53,35,29,62,68,52,48,53,52,47,59,67,34,89,58,36,74,44,72,37,75,58,61,74,69,74,68,74,74,68,88,89,74,70,86,73,61,97,122

pLDDT: mean 79.02, std 26.2, range [21.91, 98.69]

Secondary structure (DSSP, 8-state):
-----------EEEEEEEEPPPTTS-HHHHHHHHHHHHHSSHHHHHHHEEEEEEEEEEEEEEEE-HHHHHHHHH-TTEEEEEE--------SS---S----/-----------EEEEEEEEPPPTTS-HHHHHHHHHHHHHSSHHHHHHHEEEEEEEEEEEEEEEE-HHHHHHHHH-TTEEEEEE--------SS--TTS---

Radius of gyration: 19.49 Å; Cα contacts (8 Å, |Δi|>4): 303; chains: 2; bounding box: 55×60×58 Å

Foldseek 3Di:
DPPPPCCPPDDDDDDDADPDDDPVDQQVVVQLVVQCVVVVHSVVSVVNDDDGDRDDDDDDDDDDDPVVLVVLVPDPNDDDDDPPDPPPPPDPDDDPVDPPD/DPPPPCCPPDDDDDDDADPDDDPVDQQVVVQLVVQCVVVVHSVVSVVNDDDGDRDDDDDDDDDDDPVVLVVLVPDPNDDDDDPPDPPPPPDPDCPPPDDPD

Organism: Cannabis sativa (NCBI:txid3483)